Protein AF-A0A6D1Q3V6-F1 (afdb_monomer_lite)

Sequence (235 aa):
MTTYASYLPESQIITLRKDFPAFTDPEKLDGFINPEQFGVFFHEWIHFLHNISTINGFSIFCTQNILWSNFRWAMDNQDVCLGSNDMDPAHIESNKNFLSYIRSNRSLHECKLPYYAKVNDLYFEDAIIHDMEVADGSVICTSLIKCTISHSENKYDLDLGVLEILESAAFMLECRCINAMNGSPQEAPFYPYHTIKGLAAKIAPSLNDEDIICCMLASLQSNNPPQVLFNLIHK

Radius of gyration: 20.15 Å; chains: 1; bounding box: 56×31×57 Å

Structure (mmCIF, N/CA/C/O backbone):
data_AF-A0A6D1Q3V6-F1
#
_entry.id   AF-A0A6D1Q3V6-F1
#
loop_
_atom_site.group_PDB
_atom_site.id
_atom_site.type_symbol
_atom_site.label_atom_id
_atom_site.label_alt_id
_atom_site.label_comp_id
_atom_site.label_asym_id
_atom_site.label_entity_id
_atom_site.label_seq_id
_atom_site.pdbx_PDB_ins_code
_atom_site.Cartn_x
_atom_site.Cartn_y
_atom_site.Cartn_z
_atom_site.occupancy
_atom_site.B_iso_or_equiv
_atom_site.auth_seq_id
_atom_site.auth_comp_id
_atom_site.auth_asym_id
_atom_site.auth_atom_id
_atom_site.pdbx_PDB_model_num
ATOM 1 N N . MET A 1 1 ? 1.159 17.327 6.753 1.00 38.12 1 MET A N 1
ATOM 2 C CA . MET A 1 1 ? 2.227 16.632 7.499 1.00 38.12 1 MET A CA 1
ATOM 3 C C . MET A 1 1 ? 3.510 16.745 6.711 1.00 38.12 1 MET A C 1
ATOM 5 O O . MET A 1 1 ? 3.473 16.582 5.498 1.00 38.12 1 MET A O 1
ATOM 9 N N . THR A 1 2 ? 4.615 17.064 7.371 1.00 45.50 2 THR A N 1
ATOM 10 C CA . THR A 1 2 ? 5.940 16.984 6.754 1.00 45.50 2 THR A CA 1
ATOM 11 C C . THR A 1 2 ? 6.305 15.505 6.660 1.00 45.50 2 THR A C 1
ATOM 13 O O . THR A 1 2 ? 6.330 14.830 7.682 1.00 45.50 2 THR A O 1
ATOM 16 N N . THR A 1 3 ? 6.520 14.972 5.457 1.00 62.78 3 THR A N 1
ATOM 17 C CA . THR A 1 3 ? 6.908 13.565 5.277 1.00 62.78 3 THR A CA 1
ATOM 18 C C . THR A 1 3 ? 8.316 13.372 5.831 1.00 62.78 3 THR A C 1
ATOM 20 O O . THR A 1 3 ? 9.273 13.884 5.258 1.00 62.78 3 THR A O 1
ATOM 23 N N . TYR A 1 4 ? 8.445 12.705 6.974 1.00 74.62 4 TYR A N 1
ATOM 24 C CA . TYR A 1 4 ? 9.720 12.533 7.682 1.00 74.62 4 TYR A CA 1
ATOM 25 C C . TYR A 1 4 ? 10.572 11.383 7.133 1.00 74.62 4 TYR A C 1
ATOM 27 O O . TYR A 1 4 ? 11.797 11.382 7.286 1.00 74.62 4 TYR A O 1
ATOM 35 N N . ALA A 1 5 ? 9.926 10.437 6.459 1.00 75.50 5 ALA A N 1
ATOM 36 C CA . ALA A 1 5 ? 10.541 9.272 5.858 1.00 75.50 5 ALA A CA 1
ATOM 37 C C . ALA A 1 5 ? 9.898 8.967 4.498 1.00 75.50 5 ALA A C 1
ATOM 39 O O . ALA A 1 5 ? 8.837 9.501 4.174 1.00 75.50 5 ALA A O 1
ATOM 40 N N . SER A 1 6 ? 10.581 8.178 3.677 1.00 81.56 6 SER A N 1
ATOM 41 C CA . SER A 1 6 ? 10.030 7.655 2.429 1.00 81.56 6 SER A CA 1
ATOM 42 C C . SER A 1 6 ? 10.780 6.407 1.990 1.00 81.56 6 SER A C 1
ATOM 44 O O . SER A 1 6 ? 12.016 6.401 1.997 1.00 81.56 6 SER A O 1
ATOM 46 N N . TYR A 1 7 ? 10.059 5.407 1.509 1.00 77.19 7 TYR A N 1
ATOM 47 C CA . TYR A 1 7 ? 10.620 4.256 0.824 1.00 77.19 7 TYR A CA 1
ATOM 48 C C . TYR A 1 7 ? 10.645 4.462 -0.696 1.00 77.19 7 TYR A C 1
ATOM 50 O O . TYR A 1 7 ? 9.659 4.885 -1.297 1.00 77.19 7 TYR A O 1
ATOM 58 N N . LEU A 1 8 ? 11.782 4.143 -1.321 1.00 76.19 8 LEU A N 1
ATOM 59 C CA . LEU A 1 8 ? 11.942 4.064 -2.771 1.00 76.19 8 LEU A CA 1
ATOM 60 C C . LEU A 1 8 ? 12.068 2.585 -3.180 1.00 76.19 8 LEU A C 1
ATOM 62 O O . LEU A 1 8 ? 13.168 2.020 -3.091 1.00 76.19 8 LEU A O 1
ATOM 66 N N . PRO A 1 9 ? 10.972 1.945 -3.624 1.00 72.19 9 PRO A N 1
ATOM 67 C CA . PRO A 1 9 ? 10.949 0.525 -3.963 1.00 72.19 9 PRO A CA 1
ATOM 68 C C . PRO A 1 9 ? 11.962 0.099 -5.027 1.00 72.19 9 PRO A C 1
ATOM 70 O O . PRO A 1 9 ? 12.494 -1.008 -4.962 1.00 72.19 9 PRO A O 1
ATOM 73 N N . GLU A 1 10 ? 12.230 0.967 -6.003 1.00 71.69 10 GLU A N 1
ATOM 74 C CA . GLU A 1 10 ? 13.091 0.702 -7.157 1.00 71.69 10 GLU A CA 1
ATOM 75 C C . GLU A 1 10 ? 14.555 0.517 -6.770 1.00 71.69 10 GLU A C 1
ATOM 77 O O . GLU A 1 10 ? 15.284 -0.218 -7.437 1.00 71.69 10 GLU A O 1
ATOM 82 N N . SER A 1 11 ? 14.973 1.187 -5.701 1.00 72.00 11 SER A N 1
ATOM 83 C CA . SER A 1 11 ? 16.340 1.135 -5.183 1.00 72.00 11 SER A CA 1
ATOM 84 C C . SER A 1 11 ? 16.424 0.389 -3.854 1.00 72.00 11 SER A C 1
ATOM 86 O O . SER A 1 11 ? 17.517 0.215 -3.328 1.00 72.00 11 SER A O 1
ATOM 88 N N . GLN A 1 12 ? 15.280 -0.032 -3.301 1.00 79.94 12 GLN A N 1
ATOM 89 C CA . GLN A 1 12 ? 15.154 -0.605 -1.959 1.00 79.94 12 GLN A CA 1
ATOM 90 C C . GLN A 1 12 ? 15.743 0.302 -0.865 1.00 79.94 12 GLN A C 1
ATOM 92 O O . GLN A 1 12 ? 16.327 -0.172 0.107 1.00 79.94 12 GLN A O 1
ATOM 97 N N . ILE A 1 13 ? 15.583 1.620 -1.020 1.00 84.94 13 ILE A N 1
ATOM 98 C CA . ILE A 1 13 ? 16.147 2.617 -0.104 1.00 84.94 13 ILE A CA 1
ATOM 99 C C . ILE A 1 13 ? 15.043 3.162 0.792 1.00 84.94 13 ILE A C 1
ATOM 101 O O . ILE A 1 13 ? 14.071 3.733 0.304 1.00 84.94 13 ILE A O 1
ATOM 105 N N . ILE A 1 14 ? 15.235 3.054 2.104 1.00 87.62 14 ILE A N 1
ATOM 106 C CA . ILE A 1 14 ? 14.488 3.842 3.086 1.00 87.62 14 ILE A CA 1
ATOM 107 C C . ILE A 1 14 ? 15.267 5.135 3.315 1.00 87.62 14 ILE A C 1
ATOM 109 O O . ILE A 1 14 ? 16.428 5.109 3.724 1.00 87.62 14 ILE A O 1
ATOM 113 N N . THR A 1 15 ? 14.634 6.269 3.034 1.00 87.00 15 THR A N 1
ATOM 114 C CA . THR A 1 15 ? 15.200 7.593 3.290 1.00 87.00 15 THR A CA 1
ATOM 115 C C . THR A 1 15 ? 14.551 8.175 4.530 1.00 87.00 15 THR A C 1
ATOM 117 O O . THR A 1 15 ? 13.350 8.418 4.545 1.00 87.00 15 THR A O 1
ATOM 120 N N . LEU A 1 16 ? 15.357 8.443 5.551 1.00 85.88 16 LEU A N 1
ATOM 121 C CA . LEU A 1 16 ? 14.967 9.236 6.710 1.00 85.88 16 LEU A CA 1
ATOM 122 C C . LEU A 1 16 ? 15.527 10.651 6.513 1.00 85.88 16 LEU A C 1
ATOM 124 O O . LEU A 1 16 ? 16.710 10.809 6.193 1.00 85.88 16 LEU A O 1
ATOM 128 N N . ARG A 1 17 ? 14.689 11.688 6.622 1.00 83.38 17 ARG A N 1
ATOM 129 C CA . ARG A 1 17 ? 15.133 13.065 6.355 1.00 83.38 17 ARG A CA 1
ATOM 130 C C . ARG A 1 17 ? 16.110 13.568 7.419 1.00 83.38 17 ARG A C 1
ATOM 132 O O . ARG A 1 17 ? 16.142 13.077 8.537 1.00 83.38 17 ARG A O 1
ATOM 139 N N . LYS A 1 18 ? 16.905 14.588 7.079 1.00 78.00 18 LYS A N 1
ATOM 140 C CA . LYS A 1 18 ? 17.910 15.168 7.995 1.00 78.00 18 LYS A CA 1
ATOM 141 C C . LYS A 1 18 ? 17.305 15.791 9.255 1.00 78.00 18 LYS A C 1
ATOM 143 O O . LYS A 1 18 ? 17.987 15.877 10.263 1.00 78.00 18 LYS A O 1
ATOM 148 N N . ASP A 1 19 ? 16.058 16.241 9.179 1.00 80.06 19 ASP A N 1
ATOM 149 C CA . ASP A 1 19 ? 15.281 16.769 10.301 1.00 80.06 19 ASP A CA 1
ATOM 150 C C . ASP A 1 19 ? 14.573 15.669 11.108 1.00 80.06 19 ASP A C 1
ATOM 152 O O . ASP A 1 19 ? 13.813 15.973 12.027 1.00 80.06 19 ASP A O 1
ATOM 156 N N . PHE A 1 20 ? 14.810 14.391 10.786 1.00 82.38 20 PHE A N 1
ATOM 157 C CA . PHE A 1 20 ? 14.306 13.286 11.583 1.00 82.38 20 PHE A CA 1
ATOM 158 C C . PHE A 1 20 ? 14.944 13.326 12.981 1.00 82.38 20 PHE A C 1
ATOM 160 O O . PHE A 1 20 ? 16.172 13.407 13.076 1.00 82.38 20 PHE A O 1
ATOM 167 N N . PRO A 1 21 ? 14.158 13.226 14.070 1.00 80.69 21 PRO A N 1
ATOM 168 C CA . PRO A 1 21 ? 14.667 13.429 15.427 1.00 80.69 21 PRO A CA 1
ATOM 169 C C . PRO A 1 21 ? 15.885 12.573 15.805 1.00 80.69 21 PRO A C 1
ATOM 171 O O . PRO A 1 21 ? 16.753 13.048 16.536 1.00 80.69 21 PRO A O 1
ATOM 174 N N . ALA A 1 22 ? 15.997 11.357 15.258 1.00 79.69 22 ALA A N 1
ATOM 175 C CA . ALA A 1 22 ? 17.136 10.463 15.486 1.00 79.69 22 ALA A CA 1
ATOM 176 C C . ALA A 1 22 ? 18.491 11.016 14.989 1.00 79.69 22 ALA A C 1
ATOM 178 O O . ALA A 1 22 ? 19.535 10.480 15.358 1.00 79.69 22 ALA A O 1
ATOM 179 N N . PHE A 1 23 ? 18.486 12.066 14.157 1.00 81.00 23 PHE A N 1
ATOM 180 C CA . PHE A 1 23 ? 19.680 12.688 13.569 1.00 81.00 23 PHE A CA 1
ATOM 181 C C . PHE A 1 23 ? 19.905 14.137 14.016 1.00 81.00 23 PHE A C 1
ATOM 183 O O . PHE A 1 23 ? 20.698 14.849 13.401 1.00 81.00 23 PHE A O 1
ATOM 190 N N . THR A 1 24 ? 19.204 14.589 15.060 1.00 77.88 24 THR A N 1
ATOM 191 C CA . THR A 1 24 ? 19.260 15.989 15.519 1.00 77.88 24 THR A CA 1
ATOM 192 C C . THR A 1 24 ? 20.686 16.428 15.892 1.00 77.88 24 THR A C 1
ATOM 194 O O . THR A 1 24 ? 21.041 17.583 15.659 1.00 77.88 24 THR A O 1
ATOM 197 N N . ASP A 1 25 ? 21.515 15.512 16.408 1.00 78.19 25 ASP A N 1
ATOM 198 C CA . ASP A 1 25 ? 22.950 15.712 16.646 1.00 78.19 25 ASP A CA 1
ATOM 199 C C . ASP A 1 25 ? 23.789 14.745 15.772 1.00 78.19 25 ASP A C 1
ATOM 201 O O . ASP A 1 25 ? 23.867 13.550 16.066 1.00 78.19 25 ASP A O 1
ATOM 205 N N . PRO A 1 26 ? 24.425 15.229 14.686 1.00 75.38 26 PRO A N 1
ATOM 206 C CA . PRO A 1 26 ? 25.255 14.401 13.806 1.00 75.38 26 PRO A CA 1
ATOM 207 C C . PRO A 1 26 ? 26.510 13.820 14.471 1.00 75.38 26 PRO A C 1
ATOM 209 O O . PRO A 1 26 ? 27.010 12.792 14.017 1.00 75.38 26 PRO A O 1
ATOM 212 N N . GLU A 1 27 ? 27.026 14.462 15.522 1.00 81.38 27 GLU A N 1
ATOM 213 C CA . GLU A 1 27 ? 28.214 14.003 16.258 1.00 81.38 27 GLU A CA 1
ATOM 214 C C . GLU A 1 27 ? 27.840 12.984 17.344 1.00 81.38 27 GLU A C 1
ATOM 216 O O . GLU A 1 27 ? 28.689 12.233 17.835 1.00 81.38 27 GLU A O 1
ATOM 221 N N . LYS A 1 28 ? 26.554 12.925 17.707 1.00 79.38 28 LYS A N 1
ATOM 222 C CA . LYS A 1 28 ? 26.020 12.006 18.706 1.00 79.38 28 LYS A CA 1
ATOM 223 C C . LYS A 1 28 ? 24.611 11.545 18.331 1.00 79.38 28 LYS A C 1
ATOM 225 O O . LYS A 1 28 ? 23.609 12.064 18.809 1.00 79.38 28 LYS A O 1
ATOM 230 N N . LEU A 1 29 ? 24.553 10.509 17.501 1.00 77.12 29 LEU A N 1
ATOM 231 C CA . LEU A 1 29 ? 23.294 9.896 17.084 1.00 77.12 29 LEU A CA 1
ATOM 232 C C . LEU A 1 29 ? 22.570 9.276 18.292 1.00 77.12 29 LEU A C 1
ATOM 234 O O . LEU A 1 29 ? 23.031 8.278 18.847 1.00 77.12 29 LEU A O 1
ATOM 238 N N . ASP A 1 30 ? 21.424 9.845 18.671 1.00 73.75 30 ASP A N 1
ATOM 239 C CA . ASP A 1 30 ? 20.592 9.347 19.778 1.00 73.75 30 ASP A CA 1
ATOM 240 C C . ASP A 1 30 ? 19.729 8.131 19.378 1.00 73.75 30 ASP A C 1
ATOM 242 O O . ASP A 1 30 ? 19.186 7.433 20.236 1.00 73.75 30 ASP A O 1
ATOM 246 N N . GLY A 1 31 ? 19.624 7.841 18.076 1.00 82.38 31 GLY A N 1
ATOM 247 C CA . GLY A 1 31 ? 18.787 6.760 17.554 1.00 82.38 31 GLY A CA 1
ATOM 248 C C . GLY A 1 31 ? 17.288 7.037 17.726 1.00 82.38 31 GLY A C 1
ATOM 249 O O . GLY A 1 31 ? 16.864 8.181 17.879 1.00 82.38 31 GLY A O 1
ATOM 250 N N . PHE A 1 32 ? 16.462 5.990 17.660 1.00 87.31 32 PHE A N 1
ATOM 251 C CA . PHE A 1 32 ? 15.022 6.112 17.912 1.00 87.31 32 PHE A CA 1
ATOM 252 C C . PHE A 1 32 ? 14.774 6.210 19.419 1.00 87.31 32 PHE A C 1
ATOM 254 O O . PHE A 1 32 ? 14.915 5.221 20.139 1.00 87.31 32 PHE A O 1
ATOM 261 N N . ILE A 1 33 ? 14.415 7.401 19.899 1.00 86.25 33 ILE A N 1
ATOM 262 C CA . ILE A 1 33 ? 14.289 7.676 21.341 1.00 86.25 33 ILE A CA 1
ATOM 263 C C . ILE A 1 33 ? 12.887 7.404 21.897 1.00 86.25 33 ILE A C 1
ATOM 265 O O . ILE A 1 33 ? 12.714 7.350 23.114 1.00 86.25 33 ILE A O 1
ATOM 269 N N . ASN A 1 34 ? 11.881 7.246 21.034 1.00 90.00 34 ASN A N 1
ATOM 270 C CA . ASN A 1 34 ? 10.512 6.935 21.438 1.00 90.00 34 ASN A CA 1
ATOM 271 C C . ASN A 1 34 ? 9.815 5.982 20.445 1.00 90.00 34 ASN A C 1
ATOM 273 O O . ASN A 1 34 ? 10.286 5.814 19.312 1.00 90.00 34 ASN A O 1
ATOM 277 N N . PRO A 1 35 ? 8.711 5.336 20.867 1.00 93.69 35 PRO A N 1
ATOM 278 C CA . PRO A 1 35 ? 7.940 4.436 20.016 1.00 93.69 35 PRO A CA 1
ATOM 279 C C . PRO A 1 35 ? 7.462 5.069 18.712 1.00 93.69 35 PRO A C 1
ATOM 281 O O . PRO A 1 35 ? 7.491 4.407 17.684 1.00 93.69 35 PRO A O 1
ATOM 284 N N . GLU A 1 36 ? 7.058 6.339 18.724 1.00 92.38 36 GLU A N 1
ATOM 285 C CA . GLU A 1 36 ? 6.500 7.024 17.556 1.00 92.38 36 GLU A CA 1
ATOM 286 C C . GLU A 1 36 ? 7.549 7.197 16.449 1.00 92.38 36 GLU A C 1
ATOM 288 O O . GLU A 1 36 ? 7.275 6.949 15.278 1.00 92.38 36 GLU A O 1
ATOM 293 N N . GLN A 1 37 ? 8.784 7.554 16.808 1.00 90.12 37 GLN A N 1
ATOM 294 C CA . GLN A 1 37 ? 9.897 7.634 15.861 1.00 90.12 37 GLN A CA 1
ATOM 295 C C . GLN A 1 37 ? 10.248 6.264 15.285 1.00 90.12 37 GLN A C 1
ATOM 297 O O . GLN A 1 37 ? 10.503 6.148 14.086 1.00 90.12 37 GLN A O 1
ATOM 302 N N . PHE A 1 38 ? 10.265 5.227 16.128 1.00 92.31 38 PHE A N 1
ATOM 303 C CA . PHE A 1 38 ? 10.471 3.867 15.642 1.00 92.31 38 PHE A CA 1
ATOM 304 C C . PHE A 1 38 ? 9.330 3.435 14.715 1.00 92.31 38 PHE A C 1
ATOM 306 O O . PHE A 1 38 ? 9.596 2.828 13.684 1.00 92.31 38 PHE A O 1
ATOM 313 N N . GLY A 1 39 ? 8.089 3.808 15.036 1.00 93.81 39 GLY A N 1
ATOM 314 C CA . GLY A 1 39 ? 6.898 3.561 14.229 1.00 93.81 39 GLY A CA 1
ATOM 315 C C . GLY A 1 39 ? 7.015 4.110 12.811 1.00 93.81 39 GLY A C 1
ATOM 316 O O . GLY A 1 39 ? 6.820 3.357 11.862 1.00 93.81 39 GLY A O 1
ATOM 317 N N . VAL A 1 40 ? 7.458 5.361 12.650 1.00 91.50 40 VAL A N 1
ATOM 318 C CA . VAL A 1 40 ? 7.673 5.957 11.317 1.00 91.50 40 VAL A CA 1
ATOM 319 C C . VAL A 1 40 ? 8.707 5.172 10.504 1.00 91.50 40 VAL A C 1
ATOM 321 O O . VAL A 1 40 ? 8.508 4.915 9.319 1.00 91.50 40 VAL A O 1
ATOM 324 N N . PHE A 1 41 ? 9.816 4.751 11.120 1.00 92.62 41 PHE A N 1
ATOM 325 C CA . PHE A 1 41 ? 10.781 3.882 10.438 1.00 92.62 41 PHE A CA 1
ATOM 326 C C . PHE A 1 41 ? 10.181 2.507 10.116 1.00 92.62 41 PHE A C 1
ATOM 328 O O . PHE A 1 41 ? 10.403 1.968 9.032 1.00 92.62 41 PHE A O 1
ATOM 335 N N . PHE A 1 42 ? 9.422 1.942 11.053 1.00 95.25 42 PHE A N 1
ATOM 336 C CA . PHE A 1 42 ? 8.775 0.649 10.908 1.00 95.25 42 PHE A CA 1
ATOM 337 C C . PHE A 1 42 ? 7.759 0.649 9.760 1.00 95.25 42 PHE A C 1
ATOM 339 O O . PHE A 1 42 ? 7.736 -0.316 9.005 1.00 95.25 42 PHE A O 1
ATOM 346 N N . HIS A 1 43 ? 7.001 1.731 9.555 1.00 95.38 43 HIS A N 1
ATOM 347 C CA . HIS A 1 43 ? 6.106 1.914 8.402 1.00 95.38 43 HIS A CA 1
ATOM 348 C C . HIS A 1 43 ? 6.849 1.746 7.074 1.00 95.38 43 HIS A C 1
ATOM 350 O O . HIS A 1 43 ? 6.485 0.911 6.245 1.00 95.38 43 HIS A O 1
ATOM 356 N N . GLU A 1 44 ? 7.966 2.457 6.902 1.00 93.75 44 GLU A N 1
ATOM 357 C CA . GLU A 1 44 ? 8.788 2.332 5.692 1.00 93.75 44 GLU A CA 1
ATOM 358 C C . GLU A 1 44 ? 9.453 0.954 5.570 1.00 93.75 44 GLU A C 1
ATOM 360 O O . GLU A 1 44 ? 9.641 0.431 4.469 1.00 93.75 44 GLU A O 1
ATOM 365 N N . TRP A 1 45 ? 9.798 0.328 6.696 1.00 94.38 45 TRP A N 1
ATOM 366 C CA . TRP A 1 45 ? 10.309 -1.038 6.705 1.00 94.38 45 TRP A CA 1
ATOM 367 C C . TRP A 1 45 ? 9.244 -2.065 6.297 1.00 94.38 45 TRP A C 1
ATOM 369 O O . TRP A 1 45 ? 9.562 -3.025 5.593 1.00 94.38 45 TRP A O 1
ATOM 379 N N . ILE A 1 46 ? 7.976 -1.853 6.659 1.00 96.19 46 ILE A N 1
ATOM 380 C CA . ILE A 1 46 ? 6.860 -2.664 6.168 1.00 96.19 46 ILE A CA 1
ATOM 381 C C . ILE A 1 46 ? 6.706 -2.504 4.652 1.00 96.19 46 ILE A C 1
ATOM 383 O O . ILE A 1 46 ? 6.569 -3.510 3.957 1.00 96.19 46 ILE A O 1
ATOM 387 N N . HIS A 1 47 ? 6.824 -1.291 4.109 1.00 92.69 47 HIS A N 1
ATOM 388 C CA . HIS A 1 47 ? 6.849 -1.090 2.653 1.00 92.69 47 HIS A CA 1
ATOM 389 C C . HIS A 1 47 ? 7.998 -1.843 1.975 1.00 92.69 47 HIS A C 1
ATOM 391 O O . HIS A 1 47 ? 7.794 -2.496 0.946 1.00 92.69 47 HIS A O 1
ATOM 397 N N . PHE A 1 48 ? 9.188 -1.836 2.583 1.00 92.00 48 PHE A N 1
ATOM 398 C CA . PHE A 1 48 ? 10.302 -2.670 2.135 1.00 92.00 48 PHE A CA 1
ATOM 399 C C . PHE A 1 48 ? 9.948 -4.161 2.145 1.00 92.00 48 PHE A C 1
ATOM 401 O O . PHE A 1 48 ? 10.154 -4.841 1.136 1.00 92.00 48 PHE A O 1
ATOM 408 N N . LEU A 1 49 ? 9.375 -4.669 3.240 1.00 93.38 49 LEU A N 1
ATOM 409 C CA . LEU A 1 49 ? 8.944 -6.061 3.323 1.00 93.38 49 LEU A CA 1
ATOM 410 C C . LEU A 1 49 ? 7.912 -6.398 2.254 1.00 93.38 49 LEU A C 1
ATOM 412 O O . LEU A 1 49 ? 8.065 -7.416 1.578 1.00 93.38 49 LEU A O 1
ATOM 416 N N . HIS A 1 50 ? 6.895 -5.561 2.059 1.00 92.38 50 HIS A N 1
ATOM 417 C CA . HIS A 1 50 ? 5.896 -5.764 1.016 1.00 92.38 50 HIS A CA 1
ATOM 418 C C . HIS A 1 50 ? 6.557 -5.909 -0.358 1.00 92.38 50 HIS A C 1
ATOM 420 O O . HIS A 1 50 ? 6.185 -6.791 -1.131 1.00 92.38 50 HIS A O 1
ATOM 426 N N . ASN A 1 51 ? 7.585 -5.114 -0.647 1.00 88.12 51 ASN A N 1
ATOM 427 C CA . ASN A 1 51 ? 8.284 -5.160 -1.926 1.00 88.12 51 ASN A CA 1
ATOM 428 C C . ASN A 1 51 ? 9.072 -6.468 -2.154 1.00 88.12 51 ASN A C 1
ATOM 430 O O . ASN A 1 51 ? 9.164 -6.928 -3.289 1.00 88.12 51 ASN A O 1
ATOM 434 N N . ILE A 1 52 ? 9.615 -7.095 -1.104 1.00 88.69 52 ILE A N 1
ATOM 435 C CA . ILE A 1 52 ? 10.454 -8.305 -1.237 1.00 88.69 52 ILE A CA 1
ATOM 436 C C . ILE A 1 52 ? 9.749 -9.623 -0.884 1.00 88.69 52 ILE A C 1
ATOM 438 O O . ILE A 1 52 ? 10.270 -10.691 -1.197 1.00 88.69 52 ILE A O 1
ATOM 442 N N . SER A 1 53 ? 8.596 -9.572 -0.213 1.00 90.50 53 SER A N 1
ATOM 443 C CA . SER A 1 53 ? 7.926 -10.755 0.358 1.00 90.50 53 SER A CA 1
ATOM 444 C C . SER A 1 53 ? 6.514 -11.006 -0.175 1.00 90.50 53 SER A C 1
ATOM 446 O O . SER A 1 53 ? 5.826 -11.911 0.300 1.00 90.50 53 SER A O 1
ATOM 448 N N . THR A 1 54 ? 6.063 -10.228 -1.160 1.00 92.00 54 THR A N 1
ATOM 449 C CA . THR A 1 54 ? 4.729 -10.375 -1.757 1.00 92.00 54 THR A CA 1
ATOM 450 C C . THR A 1 54 ? 4.824 -10.680 -3.247 1.00 92.00 54 THR A C 1
ATOM 452 O O . THR A 1 54 ? 5.783 -10.277 -3.910 1.00 92.00 54 THR A O 1
ATOM 455 N N . ILE A 1 55 ? 3.818 -11.371 -3.798 1.00 88.88 55 ILE A N 1
ATOM 456 C CA . ILE A 1 55 ? 3.718 -11.594 -5.252 1.00 88.88 55 ILE A CA 1
ATOM 457 C C . ILE A 1 55 ? 3.640 -10.259 -5.996 1.00 88.88 55 ILE A C 1
ATOM 459 O O . ILE A 1 55 ? 4.276 -10.105 -7.042 1.00 88.88 55 ILE A O 1
ATOM 463 N N . ASN A 1 56 ? 2.920 -9.279 -5.445 1.00 85.69 56 ASN A N 1
ATOM 464 C CA . ASN A 1 56 ? 2.872 -7.930 -5.999 1.00 85.69 56 ASN A CA 1
ATOM 465 C C . ASN A 1 56 ? 4.274 -7.288 -6.070 1.00 85.69 56 ASN A C 1
ATOM 467 O O . ASN A 1 56 ? 4.700 -6.837 -7.132 1.00 85.69 56 ASN A O 1
ATOM 471 N N . GLY A 1 57 ? 5.031 -7.322 -4.971 1.00 86.00 57 GLY A N 1
ATOM 472 C CA . GLY A 1 57 ? 6.404 -6.812 -4.915 1.00 86.00 57 GLY A CA 1
ATOM 473 C C . GLY A 1 57 ? 7.351 -7.526 -5.886 1.00 86.00 57 GLY A C 1
ATOM 474 O O . GLY A 1 57 ? 8.056 -6.880 -6.664 1.00 86.00 57 GLY A O 1
ATOM 475 N N . PHE A 1 58 ? 7.289 -8.861 -5.936 1.00 87.00 58 PHE A N 1
ATOM 476 C CA . PHE A 1 58 ? 8.065 -9.667 -6.881 1.00 87.00 58 PHE A CA 1
ATOM 477 C C . PHE A 1 58 ? 7.737 -9.331 -8.343 1.00 87.00 58 PHE A C 1
ATOM 479 O O . PHE A 1 58 ? 8.644 -9.196 -9.164 1.00 87.00 58 PHE A O 1
ATOM 486 N N . SER A 1 59 ? 6.459 -9.121 -8.668 1.00 84.31 59 SER A N 1
ATOM 487 C CA . SER A 1 59 ? 6.018 -8.740 -10.018 1.00 84.31 59 SER A CA 1
ATOM 488 C C . SER A 1 59 ? 6.603 -7.392 -10.440 1.00 84.31 59 SER A C 1
ATOM 490 O O . SER A 1 59 ? 7.071 -7.238 -11.575 1.00 84.31 59 SER A O 1
ATOM 492 N N . ILE A 1 60 ? 6.661 -6.426 -9.518 1.00 81.38 60 ILE A N 1
ATOM 493 C CA . ILE A 1 60 ? 7.290 -5.136 -9.797 1.00 81.38 60 ILE A CA 1
ATOM 494 C C . ILE A 1 60 ? 8.811 -5.283 -9.957 1.00 81.38 60 ILE A C 1
ATOM 496 O O . ILE A 1 60 ? 9.384 -4.723 -10.893 1.00 81.38 60 ILE A O 1
ATOM 500 N N . PHE A 1 61 ? 9.469 -6.081 -9.112 1.00 84.94 61 PHE A N 1
ATOM 501 C CA . PHE A 1 61 ? 10.899 -6.364 -9.252 1.00 84.94 61 PHE A CA 1
ATOM 502 C C . PHE A 1 61 ? 11.230 -7.010 -10.608 1.00 84.94 61 PHE A C 1
ATOM 504 O O . PHE A 1 61 ? 12.155 -6.570 -11.295 1.00 84.94 61 PHE A O 1
ATOM 511 N N . CYS A 1 62 ? 10.461 -8.013 -11.039 1.00 85.94 62 CYS A N 1
ATOM 512 C CA . CYS A 1 62 ? 10.610 -8.624 -12.361 1.00 85.94 62 CYS A CA 1
ATOM 513 C C . CYS A 1 62 ? 10.436 -7.594 -13.480 1.00 85.94 62 CYS A C 1
ATOM 515 O O . CYS A 1 62 ? 11.258 -7.536 -14.394 1.00 85.94 62 CYS A O 1
ATOM 517 N N . THR A 1 63 ? 9.417 -6.741 -13.372 1.00 85.12 63 THR A N 1
ATOM 518 C CA . THR A 1 63 ? 9.164 -5.664 -14.335 1.00 85.12 63 THR A CA 1
ATOM 519 C C . THR A 1 63 ? 10.363 -4.723 -14.448 1.00 85.12 63 THR A C 1
ATOM 521 O O . THR A 1 63 ? 10.808 -4.394 -15.547 1.00 85.12 63 THR A O 1
ATOM 524 N N . GLN A 1 64 ? 10.954 -4.340 -13.319 1.00 84.88 64 GLN A N 1
ATOM 525 C CA . GLN A 1 64 ? 12.113 -3.459 -13.304 1.00 84.88 64 GLN A CA 1
ATOM 526 C C . GLN A 1 64 ? 13.369 -4.110 -13.899 1.00 84.88 64 GLN A C 1
ATOM 528 O O . GLN A 1 64 ? 14.106 -3.458 -14.638 1.00 84.88 64 GLN A O 1
ATOM 533 N N . ASN A 1 65 ? 13.582 -5.406 -13.656 1.00 86.31 65 ASN A N 1
ATOM 534 C CA . ASN A 1 65 ? 14.665 -6.152 -14.302 1.00 86.31 65 ASN A CA 1
ATOM 535 C C . ASN A 1 65 ? 14.500 -6.200 -15.823 1.00 86.31 65 ASN A C 1
ATOM 537 O O . ASN A 1 65 ? 15.490 -6.091 -16.546 1.00 86.31 65 ASN A O 1
ATOM 541 N N . ILE A 1 66 ? 13.266 -6.325 -16.321 1.00 86.94 66 ILE A N 1
ATOM 542 C CA . ILE A 1 66 ? 12.995 -6.283 -17.762 1.00 86.94 66 ILE A CA 1
ATOM 543 C C . ILE A 1 66 ? 13.325 -4.897 -18.325 1.00 86.94 66 ILE A C 1
ATOM 545 O O . ILE A 1 66 ? 14.022 -4.809 -19.333 1.00 86.94 66 ILE A O 1
ATOM 549 N N . LEU A 1 67 ? 12.922 -3.819 -17.646 1.00 86.88 67 LEU A N 1
ATOM 550 C CA . LEU A 1 67 ? 13.253 -2.452 -18.063 1.00 86.88 67 LEU A CA 1
ATOM 551 C C . LEU A 1 67 ? 14.773 -2.218 -18.131 1.00 86.88 67 LEU A C 1
ATOM 553 O O . LEU A 1 67 ? 15.273 -1.702 -19.130 1.00 86.88 67 LEU A O 1
ATOM 557 N N . TRP A 1 68 ? 15.530 -2.652 -17.117 1.00 85.50 68 TRP A N 1
ATOM 558 C CA . TRP A 1 68 ? 16.998 -2.578 -17.132 1.00 85.50 68 TRP A CA 1
ATOM 559 C C . TRP A 1 68 ? 17.630 -3.468 -18.201 1.00 85.50 68 TRP A C 1
ATOM 561 O O . TRP A 1 68 ? 18.613 -3.086 -18.834 1.00 85.50 68 TRP A O 1
ATOM 571 N N . SER A 1 69 ? 17.061 -4.651 -18.432 1.00 87.31 69 SER A N 1
ATOM 572 C CA . SER A 1 69 ? 17.501 -5.546 -19.498 1.00 87.31 69 SER A CA 1
ATOM 573 C C . SER A 1 69 ? 17.322 -4.900 -20.870 1.00 87.31 69 SER A C 1
ATOM 575 O O . SER A 1 69 ? 18.235 -4.958 -21.694 1.00 87.31 69 SER A O 1
ATOM 577 N N . ASN A 1 70 ? 16.186 -4.238 -21.089 1.00 86.69 70 ASN A N 1
ATOM 578 C CA . ASN A 1 70 ? 15.880 -3.553 -22.337 1.00 86.69 70 ASN A CA 1
ATOM 579 C C . ASN A 1 70 ? 16.765 -2.320 -22.546 1.00 86.69 70 ASN A C 1
ATOM 581 O O . ASN A 1 70 ? 17.126 -2.027 -23.682 1.00 86.69 70 ASN A O 1
ATOM 585 N N . PHE A 1 71 ? 17.174 -1.636 -21.471 1.00 84.12 71 PHE A N 1
ATOM 586 C CA . PHE A 1 71 ? 18.076 -0.484 -21.552 1.00 84.12 71 PHE A CA 1
ATOM 587 C C . PHE A 1 71 ? 19.433 -0.815 -22.191 1.00 84.12 71 PHE A C 1
ATOM 589 O O . PHE A 1 71 ? 20.018 0.045 -22.840 1.00 84.12 71 PHE A O 1
ATOM 596 N N . ARG A 1 72 ? 19.921 -2.061 -22.101 1.00 85.94 72 ARG A N 1
ATOM 597 C CA . ARG A 1 72 ? 21.172 -2.462 -22.777 1.00 85.94 72 ARG A CA 1
ATOM 598 C C . ARG A 1 72 ? 21.120 -2.274 -24.294 1.00 85.94 72 ARG A C 1
ATOM 600 O O . ARG A 1 72 ? 22.158 -2.069 -24.906 1.00 85.94 72 ARG A O 1
ATOM 607 N N . TRP A 1 73 ? 19.928 -2.313 -24.888 1.00 85.88 73 TRP A N 1
ATOM 608 C CA . TRP A 1 73 ? 19.732 -2.077 -26.320 1.00 85.88 73 TRP A CA 1
ATOM 609 C C . TRP A 1 73 ? 19.715 -0.593 -26.700 1.00 85.88 73 TRP A C 1
ATOM 611 O O . TRP A 1 73 ? 19.633 -0.280 -27.880 1.00 85.88 73 TRP A O 1
ATOM 621 N N . ALA A 1 74 ? 19.783 0.315 -25.723 1.00 87.44 74 ALA A N 1
ATOM 622 C CA . ALA A 1 74 ? 19.939 1.749 -25.952 1.00 87.44 74 ALA A CA 1
ATOM 623 C C . ALA A 1 74 ? 21.415 2.187 -25.982 1.00 87.44 74 ALA A C 1
ATOM 625 O O . ALA A 1 74 ? 21.683 3.384 -26.051 1.00 87.44 74 ALA A O 1
ATOM 626 N N . MET A 1 75 ? 22.363 1.249 -25.883 1.00 87.94 75 MET A N 1
ATOM 627 C CA . MET A 1 75 ? 23.802 1.512 -25.830 1.00 87.94 75 MET A CA 1
ATOM 628 C C . MET A 1 75 ? 24.478 1.052 -27.125 1.00 87.94 75 MET A C 1
ATOM 630 O O . MET A 1 75 ? 24.109 0.015 -27.680 1.00 87.94 75 MET A O 1
ATOM 634 N N . ASP A 1 76 ? 25.477 1.795 -27.596 1.00 85.62 76 ASP A N 1
ATOM 635 C CA . ASP A 1 76 ? 26.342 1.361 -28.694 1.00 85.62 76 ASP A CA 1
ATOM 636 C C . ASP A 1 76 ? 27.511 0.473 -28.219 1.00 85.62 76 ASP A C 1
ATOM 638 O O . ASP A 1 76 ? 27.669 0.165 -27.037 1.00 85.62 76 ASP A O 1
ATOM 642 N N . ASN A 1 77 ? 28.371 0.062 -29.157 1.00 85.06 77 ASN A N 1
ATOM 643 C CA . ASN A 1 77 ? 29.551 -0.767 -28.877 1.00 85.06 77 ASN A CA 1
ATOM 644 C C . ASN A 1 77 ? 30.682 -0.013 -28.142 1.00 85.06 77 ASN A C 1
ATOM 646 O O . ASN A 1 77 ? 31.757 -0.579 -27.931 1.00 85.06 77 ASN A O 1
ATOM 650 N N . GLN A 1 78 ? 30.488 1.269 -27.831 1.00 90.00 78 GLN A N 1
ATOM 651 C CA . GLN A 1 78 ? 31.395 2.131 -27.075 1.00 90.00 78 GLN A CA 1
ATOM 652 C C . GLN A 1 78 ? 30.790 2.538 -25.720 1.00 90.00 78 GLN A C 1
ATOM 654 O O . GLN A 1 78 ? 31.319 3.438 -25.067 1.00 90.00 78 GLN A O 1
ATOM 659 N N . ASP A 1 79 ? 29.705 1.880 -25.297 1.00 84.62 79 ASP A N 1
ATOM 660 C CA . ASP A 1 79 ? 28.961 2.183 -24.074 1.00 84.62 79 ASP A CA 1
ATOM 661 C C . ASP A 1 79 ? 28.392 3.618 -24.043 1.00 84.62 79 ASP A C 1
ATOM 663 O O . ASP A 1 79 ? 28.236 4.223 -22.977 1.00 84.62 79 ASP A O 1
ATOM 667 N N . VAL A 1 80 ? 28.038 4.176 -25.205 1.00 86.94 80 VAL A N 1
ATOM 668 C CA . VAL A 1 80 ? 27.335 5.460 -25.315 1.00 86.94 80 VAL A CA 1
ATOM 669 C C . VAL A 1 80 ? 25.838 5.215 -25.470 1.00 86.94 80 VAL A C 1
ATOM 671 O O . VAL A 1 80 ? 25.398 4.443 -26.318 1.00 86.94 80 VAL A O 1
ATOM 674 N N . CYS A 1 81 ? 25.036 5.904 -24.655 1.00 87.69 81 CYS A N 1
ATOM 675 C CA . CYS A 1 81 ? 23.580 5.864 -24.765 1.00 87.69 81 CYS A CA 1
ATOM 676 C C . CYS A 1 81 ? 23.123 6.603 -26.031 1.00 87.69 81 CYS A C 1
ATOM 678 O O . CYS A 1 81 ? 23.256 7.824 -26.126 1.00 87.69 81 CYS A O 1
ATOM 680 N N . LEU A 1 82 ? 22.553 5.860 -26.976 1.00 85.00 82 LEU A N 1
ATOM 681 C CA . LEU A 1 82 ? 21.949 6.365 -28.211 1.00 85.00 82 LEU A CA 1
ATOM 682 C C . LEU A 1 82 ? 20.494 6.832 -28.008 1.00 85.00 82 LEU A C 1
ATOM 684 O O . LEU A 1 82 ? 19.905 7.509 -28.852 1.00 85.00 82 LEU A O 1
ATOM 688 N N . GLY A 1 83 ? 19.909 6.507 -26.853 1.00 82.44 83 GLY A N 1
ATOM 689 C CA . GLY A 1 83 ? 18.510 6.783 -26.543 1.00 82.44 83 GLY A CA 1
ATOM 690 C C . GLY A 1 83 ? 17.551 5.799 -27.219 1.00 82.44 83 GLY A C 1
ATOM 691 O O . GLY A 1 83 ? 17.942 4.751 -27.723 1.00 82.44 83 GLY A O 1
ATOM 692 N N . SER A 1 84 ? 16.255 6.115 -27.204 1.00 79.69 84 SER A N 1
ATOM 693 C CA . SER A 1 84 ? 15.206 5.192 -27.665 1.00 79.69 84 SER A CA 1
ATOM 694 C C . SER A 1 84 ? 15.071 5.085 -29.184 1.00 79.69 84 SER A C 1
ATOM 696 O O . SER A 1 84 ? 14.334 4.226 -29.650 1.00 79.69 84 SER A O 1
ATOM 698 N N . ASN A 1 85 ? 15.721 5.956 -29.959 1.00 79.31 85 ASN A N 1
ATOM 699 C CA . ASN A 1 85 ? 15.543 6.006 -31.416 1.00 79.31 85 ASN A CA 1
ATOM 700 C C . ASN A 1 85 ? 16.170 4.808 -32.137 1.00 79.31 85 ASN A C 1
ATOM 702 O O . ASN A 1 85 ? 15.689 4.427 -33.199 1.00 79.31 85 ASN A O 1
ATOM 706 N N . ASP A 1 86 ? 17.200 4.211 -31.538 1.00 80.12 86 ASP A N 1
ATOM 707 C CA . ASP A 1 86 ? 17.939 3.080 -32.104 1.00 80.12 86 ASP A CA 1
ATOM 708 C C . ASP A 1 86 ? 17.528 1.731 -31.480 1.00 80.12 86 ASP A C 1
ATOM 710 O O . ASP A 1 86 ? 18.092 0.685 -31.802 1.00 80.12 86 ASP A O 1
ATOM 714 N N . MET A 1 87 ? 16.516 1.733 -30.602 1.00 84.38 87 MET A N 1
ATOM 715 C CA . MET A 1 87 ? 15.946 0.517 -30.018 1.00 84.38 87 MET A CA 1
ATOM 716 C C . MET A 1 87 ? 14.900 -0.119 -30.942 1.00 84.38 87 MET A C 1
ATOM 718 O O . MET A 1 87 ? 14.142 0.576 -31.618 1.00 84.38 87 MET A O 1
ATOM 722 N N . ASP A 1 88 ? 14.784 -1.451 -30.895 1.00 86.56 88 ASP A N 1
ATOM 723 C CA . ASP A 1 88 ? 13.676 -2.173 -31.536 1.00 86.56 88 ASP A CA 1
ATOM 724 C C . ASP A 1 88 ? 12.318 -1.606 -31.055 1.00 86.56 88 ASP A C 1
ATOM 726 O O . ASP A 1 88 ? 12.081 -1.558 -29.837 1.00 86.56 88 ASP A O 1
ATOM 730 N N . PRO A 1 89 ? 11.408 -1.206 -31.967 1.00 87.62 89 PRO A N 1
ATOM 731 C CA . PRO A 1 89 ? 10.073 -0.726 -31.616 1.00 87.62 89 PRO A CA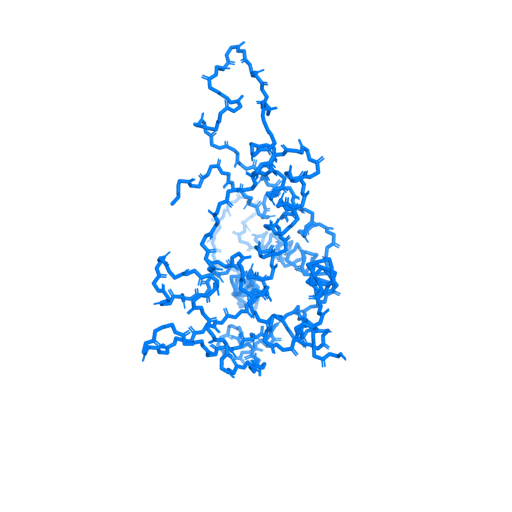 1
ATOM 732 C C . PRO A 1 89 ? 9.300 -1.642 -30.657 1.00 87.62 89 PRO A C 1
ATOM 734 O O . PRO A 1 89 ? 8.563 -1.146 -29.804 1.00 87.62 89 PRO A O 1
ATOM 737 N N . ALA A 1 90 ? 9.493 -2.962 -30.734 1.00 85.12 90 ALA A N 1
ATOM 738 C CA . ALA A 1 90 ? 8.871 -3.916 -29.821 1.00 85.12 90 ALA A CA 1
ATOM 739 C C . ALA A 1 90 ? 9.359 -3.741 -28.371 1.00 85.12 90 ALA A C 1
ATOM 741 O O . ALA A 1 90 ? 8.560 -3.830 -27.436 1.00 85.12 90 ALA A O 1
ATOM 742 N N . HIS A 1 91 ? 10.646 -3.439 -28.160 1.00 85.50 91 HIS A N 1
ATOM 743 C CA . HIS A 1 91 ? 11.178 -3.133 -26.828 1.00 85.50 91 HIS A CA 1
ATOM 744 C C . HIS A 1 91 ? 10.675 -1.784 -26.310 1.00 85.50 91 HIS A C 1
ATOM 746 O O . HIS A 1 91 ? 10.398 -1.658 -25.118 1.00 85.50 91 HIS A O 1
ATOM 752 N N . ILE A 1 92 ? 10.525 -0.787 -27.188 1.00 85.81 92 ILE A N 1
ATOM 753 C CA . ILE A 1 92 ? 9.967 0.522 -26.818 1.00 85.81 92 ILE A CA 1
ATOM 754 C C . ILE A 1 92 ? 8.530 0.354 -26.317 1.00 85.81 92 ILE A C 1
ATOM 756 O O . ILE A 1 92 ? 8.185 0.873 -25.257 1.00 85.81 92 ILE A O 1
ATOM 760 N N . GLU A 1 93 ? 7.707 -0.397 -27.046 1.00 84.31 93 GLU A N 1
ATOM 761 C CA . GLU A 1 93 ? 6.314 -0.632 -26.670 1.00 84.31 93 GLU A CA 1
ATOM 762 C C . GLU A 1 93 ? 6.196 -1.461 -25.386 1.00 84.31 93 GLU A C 1
ATOM 764 O O . GLU A 1 93 ? 5.479 -1.092 -24.457 1.00 84.31 93 GLU A O 1
ATOM 769 N N . SER A 1 94 ? 6.998 -2.520 -25.276 1.00 83.38 94 SER A N 1
ATOM 770 C CA . SER A 1 94 ? 7.117 -3.318 -24.054 1.00 83.38 94 SER A CA 1
ATOM 771 C C . SER A 1 94 ? 7.492 -2.455 -22.838 1.00 83.38 94 SER A C 1
ATOM 773 O O . SER A 1 94 ? 6.851 -2.537 -21.789 1.00 83.38 94 SER A O 1
ATOM 775 N N . ASN A 1 95 ? 8.459 -1.540 -22.990 1.00 86.19 95 ASN A N 1
ATOM 776 C CA . ASN A 1 95 ? 8.852 -0.605 -21.934 1.00 86.19 95 ASN A CA 1
ATOM 777 C C . ASN A 1 95 ? 7.707 0.324 -21.514 1.00 86.19 95 ASN A C 1
ATOM 779 O O . ASN A 1 95 ? 7.540 0.561 -20.318 1.00 86.19 95 ASN A O 1
ATOM 783 N N . LYS A 1 96 ? 6.906 0.844 -22.456 1.00 84.62 96 LYS A N 1
ATOM 784 C CA . LYS A 1 96 ? 5.736 1.676 -22.120 1.00 84.62 96 LYS A CA 1
ATOM 785 C C . LYS A 1 96 ? 4.722 0.902 -21.285 1.00 84.62 96 LYS A C 1
ATOM 787 O O . LYS A 1 96 ? 4.235 1.441 -20.291 1.00 84.62 96 LYS A O 1
ATOM 792 N N . ASN A 1 97 ? 4.450 -0.350 -21.647 1.00 82.62 97 ASN A N 1
ATOM 793 C CA . ASN A 1 97 ? 3.504 -1.199 -20.925 1.00 82.62 97 ASN A CA 1
ATOM 794 C C . ASN A 1 97 ? 3.989 -1.471 -19.499 1.00 82.62 97 ASN A C 1
ATOM 796 O O . ASN A 1 97 ? 3.259 -1.241 -18.536 1.00 82.62 97 ASN A O 1
ATOM 800 N N . PHE A 1 98 ? 5.257 -1.855 -19.344 1.00 84.62 98 PHE A N 1
ATOM 801 C CA . PHE A 1 98 ? 5.864 -2.108 -18.037 1.00 84.62 98 PHE A CA 1
ATOM 802 C C . PHE A 1 98 ? 5.964 -0.858 -17.154 1.00 84.62 98 PHE A C 1
ATOM 804 O O . PHE A 1 98 ? 5.670 -0.920 -15.961 1.00 84.62 98 PHE A O 1
ATOM 811 N N . LEU A 1 99 ? 6.321 0.298 -17.721 1.00 83.06 99 LEU A N 1
ATOM 812 C CA . LEU A 1 99 ? 6.321 1.566 -16.986 1.00 83.06 99 LEU A CA 1
ATOM 813 C C . LEU A 1 99 ? 4.911 1.977 -16.561 1.00 83.06 99 LEU A C 1
ATOM 815 O O . LEU A 1 99 ? 4.728 2.463 -15.445 1.00 83.06 99 LEU A O 1
ATOM 819 N N . SER A 1 100 ? 3.919 1.777 -17.429 1.00 80.81 100 SER A N 1
ATOM 820 C CA . SER A 1 100 ? 2.522 2.069 -17.108 1.00 80.81 100 SER A CA 1
ATOM 821 C C . SER A 1 100 ? 2.022 1.164 -15.984 1.00 80.81 100 SER A C 1
ATOM 823 O O . SER A 1 100 ? 1.404 1.666 -15.051 1.00 80.81 100 SER A O 1
ATOM 825 N N . TYR A 1 101 ? 2.375 -0.126 -16.009 1.00 79.75 101 TYR A N 1
ATOM 826 C CA . TYR A 1 101 ? 2.072 -1.076 -14.936 1.00 79.75 101 TYR A CA 1
ATOM 827 C C . TYR A 1 101 ? 2.679 -0.666 -13.590 1.00 79.75 101 TYR A C 1
ATOM 829 O O . TYR A 1 101 ? 1.992 -0.663 -12.569 1.00 79.75 101 TYR A O 1
ATOM 837 N N . ILE A 1 102 ? 3.958 -0.278 -13.567 1.00 80.69 102 ILE A N 1
ATOM 838 C CA . ILE A 1 102 ? 4.598 0.195 -12.331 1.00 80.69 102 ILE A CA 1
ATOM 839 C C . ILE A 1 102 ? 3.882 1.441 -11.801 1.00 80.69 102 ILE A C 1
ATOM 841 O O . ILE A 1 102 ? 3.610 1.529 -10.605 1.00 80.69 102 ILE A O 1
ATOM 845 N N . ARG A 1 103 ? 3.558 2.397 -12.682 1.00 79.81 103 ARG A N 1
ATOM 846 C CA . ARG A 1 103 ? 2.876 3.640 -12.299 1.00 79.81 103 ARG A CA 1
ATOM 847 C C . ARG A 1 103 ? 1.478 3.376 -11.752 1.00 79.81 103 ARG A C 1
ATOM 849 O O . ARG A 1 103 ? 1.171 3.870 -10.677 1.00 79.81 103 ARG A O 1
ATOM 856 N N . SER A 1 104 ? 0.665 2.559 -12.420 1.00 76.56 104 SER A N 1
ATOM 857 C CA . SER A 1 104 ? -0.711 2.279 -11.987 1.00 76.56 104 SER A CA 1
ATOM 858 C C . SER A 1 104 ? -0.787 1.651 -10.593 1.00 76.56 104 SER A C 1
ATOM 860 O O . SER A 1 104 ? -1.723 1.914 -9.852 1.00 76.56 104 SER A O 1
ATOM 862 N N . ASN A 1 105 ? 0.211 0.851 -10.205 1.00 76.81 105 ASN A N 1
ATOM 863 C CA . ASN A 1 105 ? 0.266 0.225 -8.879 1.00 76.81 105 ASN A CA 1
ATOM 864 C C . ASN A 1 105 ? 0.812 1.149 -7.777 1.00 76.81 105 ASN A C 1
ATOM 866 O O . ASN A 1 105 ? 0.720 0.808 -6.599 1.00 76.81 105 ASN A O 1
ATOM 870 N N . ARG A 1 106 ? 1.415 2.287 -8.146 1.00 76.94 106 ARG A N 1
ATOM 871 C CA . ARG A 1 106 ? 2.138 3.196 -7.237 1.00 76.94 106 ARG A CA 1
ATOM 872 C C . ARG A 1 106 ? 1.608 4.627 -7.233 1.00 76.94 106 ARG A C 1
ATOM 874 O O . ARG A 1 106 ? 2.112 5.456 -6.482 1.00 76.94 106 ARG A O 1
ATOM 881 N N . SER A 1 107 ? 0.646 4.954 -8.084 1.00 74.94 107 SER A N 1
ATOM 882 C CA . SER A 1 107 ? 0.004 6.262 -8.081 1.00 74.94 107 SER A CA 1
ATOM 883 C C . SER A 1 107 ? -1.113 6.285 -7.047 1.00 74.94 107 SER A C 1
ATOM 885 O O . SER A 1 107 ? -2.000 5.437 -7.079 1.00 74.94 107 SER A O 1
ATOM 887 N N . LEU A 1 108 ? -1.074 7.279 -6.155 1.00 70.31 108 LEU A N 1
ATOM 888 C CA . LEU A 1 108 ? -2.249 7.646 -5.368 1.00 70.31 108 LEU A CA 1
ATOM 889 C C . LEU A 1 108 ? -3.341 8.083 -6.338 1.00 70.31 108 LEU A C 1
ATOM 891 O O . LEU A 1 108 ? -3.100 8.937 -7.200 1.00 70.31 108 LEU A O 1
ATOM 895 N N . HIS A 1 109 ? -4.529 7.514 -6.178 1.00 78.62 109 HIS A N 1
ATOM 896 C CA . HIS A 1 109 ? -5.699 7.985 -6.898 1.00 78.62 109 HIS A CA 1
ATOM 897 C C . HIS A 1 109 ? -6.129 9.352 -6.346 1.00 78.62 109 HIS A C 1
ATOM 899 O O . HIS A 1 109 ? -5.853 9.712 -5.196 1.00 78.62 109 HIS A O 1
ATOM 905 N N . GLU A 1 110 ? -6.754 10.168 -7.195 1.00 76.12 110 GLU A N 1
ATOM 906 C CA . GLU A 1 110 ? -7.199 11.499 -6.790 1.00 76.12 110 GLU A CA 1
ATOM 907 C C . GLU A 1 110 ? -8.325 11.368 -5.756 1.00 76.12 110 GLU A C 1
ATOM 909 O O . GLU A 1 110 ? -9.411 10.883 -6.060 1.00 76.12 110 GLU A O 1
ATOM 914 N N . CYS A 1 111 ? -8.079 11.837 -4.533 1.00 78.62 111 CYS A N 1
ATOM 915 C CA . CYS A 1 111 ? -9.084 11.878 -3.480 1.00 78.62 111 CYS A CA 1
ATOM 916 C C . CYS A 1 111 ? -9.550 13.321 -3.266 1.00 78.62 111 CYS A C 1
ATOM 918 O O . CYS A 1 111 ? -8.783 14.184 -2.840 1.00 78.62 111 CYS A O 1
ATOM 920 N N . LYS A 1 112 ? -10.830 13.583 -3.553 1.00 85.00 112 LYS A N 1
ATOM 921 C CA . LYS A 1 112 ? -11.463 14.907 -3.373 1.00 85.00 112 LYS A CA 1
ATOM 922 C C . LYS A 1 112 ? -12.060 15.105 -1.981 1.00 85.00 112 LYS A C 1
ATOM 924 O O . LYS A 1 112 ? -12.719 16.116 -1.727 1.00 85.00 112 LYS A O 1
ATOM 929 N N . LEU A 1 113 ? -11.862 14.136 -1.092 1.00 84.75 113 LEU A N 1
ATOM 930 C CA . LEU A 1 113 ? -12.351 14.211 0.272 1.00 84.75 113 LEU A CA 1
ATOM 931 C C . LEU A 1 113 ? -11.655 15.366 1.015 1.00 84.75 113 LEU A C 1
ATOM 933 O O . LEU A 1 113 ? -10.443 15.549 0.866 1.00 84.75 113 LEU A O 1
ATOM 937 N N . PRO A 1 114 ? -12.376 16.153 1.832 1.00 83.56 114 PRO A N 1
ATOM 938 C CA . PRO A 1 114 ? -11.749 17.206 2.617 1.00 83.56 114 PRO A CA 1
ATOM 939 C C . PRO A 1 114 ? -10.675 16.645 3.556 1.00 83.56 114 PRO A C 1
ATOM 941 O O . PRO A 1 114 ? -10.898 15.647 4.234 1.00 83.56 114 PRO A O 1
ATOM 944 N N . TYR A 1 115 ? -9.532 17.329 3.662 1.00 78.56 115 TYR A N 1
ATOM 945 C CA . TYR A 1 115 ? -8.391 16.876 4.476 1.00 78.56 115 TYR A CA 1
ATOM 946 C C . TYR A 1 115 ? -8.707 16.707 5.973 1.00 78.56 115 TYR A C 1
ATOM 948 O O . TYR A 1 115 ? -7.964 16.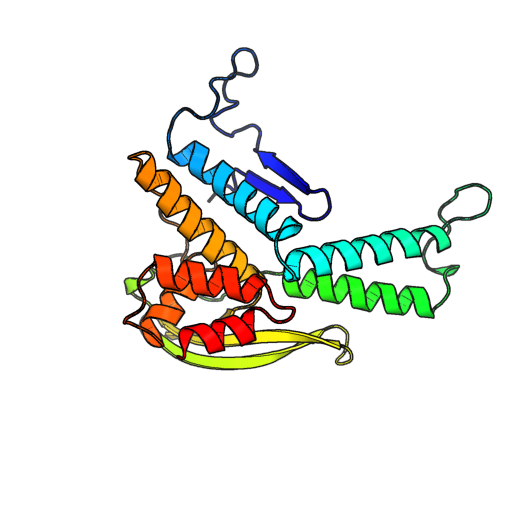044 6.690 1.00 78.56 115 TYR A O 1
ATOM 956 N N . TYR A 1 116 ? -9.769 17.356 6.452 1.00 81.25 116 TYR A N 1
ATOM 957 C CA . TYR A 1 116 ? -10.228 17.305 7.839 1.00 81.25 116 TYR A CA 1
ATOM 958 C C . TYR A 1 116 ? -11.283 16.220 8.086 1.00 81.25 116 TYR A C 1
ATOM 960 O O . TYR A 1 116 ? -11.742 16.087 9.218 1.00 81.25 116 TYR A O 1
ATOM 968 N N . ALA A 1 117 ? -11.701 15.482 7.054 1.00 82.75 117 ALA A N 1
ATOM 969 C CA . ALA A 1 117 ? -12.676 14.414 7.200 1.00 82.75 117 ALA A CA 1
ATOM 970 C C . ALA A 1 117 ? -12.090 13.284 8.056 1.00 82.75 117 ALA A C 1
ATOM 972 O O . ALA A 1 117 ? -11.021 12.744 7.752 1.00 82.75 117 ALA A O 1
ATOM 973 N N . LYS A 1 118 ? -12.786 12.935 9.140 1.00 80.88 118 LYS A N 1
ATOM 974 C CA . LYS A 1 118 ? -12.369 11.877 10.065 1.00 80.88 118 LYS A CA 1
ATOM 975 C C . LYS A 1 118 ? -13.103 10.585 9.757 1.00 80.88 118 LYS A C 1
ATOM 977 O O . LYS A 1 118 ? -14.256 10.618 9.355 1.00 80.88 118 LYS A O 1
ATOM 982 N N . VAL A 1 119 ? -12.466 9.449 10.046 1.00 79.56 119 VAL A N 1
ATOM 983 C CA . VAL A 1 119 ? -13.026 8.096 9.838 1.00 79.56 119 VAL A CA 1
ATOM 984 C C . VAL A 1 119 ? -14.467 7.976 10.352 1.00 79.56 119 VAL A C 1
ATOM 986 O O . VAL A 1 119 ? -15.318 7.436 9.658 1.00 79.56 119 VAL A O 1
ATOM 989 N N . ASN A 1 120 ? -14.741 8.507 11.547 1.00 80.94 120 ASN A N 1
ATOM 990 C CA . ASN A 1 120 ? -16.046 8.390 12.206 1.00 80.94 120 ASN A CA 1
ATOM 991 C C . ASN A 1 120 ? -17.154 9.234 11.552 1.00 80.94 120 ASN A C 1
ATOM 993 O O . ASN A 1 120 ? -18.327 8.981 11.810 1.00 80.94 120 ASN A O 1
ATOM 997 N N . ASP A 1 121 ? -16.788 10.211 10.721 1.00 85.12 121 ASP A N 1
ATOM 998 C CA . ASP A 1 121 ? -17.718 11.113 10.033 1.00 85.12 121 ASP A CA 1
ATOM 999 C C . ASP A 1 121 ? -18.004 10.652 8.590 1.00 85.12 121 ASP A C 1
ATOM 1001 O O . ASP A 1 121 ? -18.749 11.303 7.854 1.00 85.12 121 ASP A O 1
ATOM 1005 N N . LEU A 1 122 ? -17.396 9.538 8.170 1.00 87.50 122 LEU A N 1
ATOM 1006 C CA . LEU A 1 122 ? -17.518 8.976 6.831 1.00 87.50 122 LEU A CA 1
ATOM 1007 C C . LEU A 1 122 ? -18.458 7.784 6.829 1.00 87.50 122 LEU A C 1
ATOM 1009 O O . LEU A 1 122 ? -18.362 6.883 7.662 1.00 87.50 122 LEU A O 1
ATOM 1013 N N . TYR A 1 123 ? -19.326 7.742 5.827 1.00 87.75 123 TYR A N 1
ATOM 1014 C CA . TYR A 1 123 ? -20.208 6.609 5.605 1.00 87.75 123 TYR A CA 1
ATOM 1015 C C . TYR A 1 123 ? -19.999 6.049 4.203 1.00 87.75 123 TYR A C 1
ATOM 1017 O O . TYR A 1 123 ? -20.173 6.753 3.212 1.00 87.75 123 TYR A O 1
ATOM 1025 N N . PHE A 1 124 ? -19.617 4.775 4.124 1.00 89.81 124 PHE A N 1
ATOM 1026 C CA . PHE A 1 124 ? -19.500 4.055 2.861 1.00 89.81 124 PHE A CA 1
ATOM 1027 C C . PHE A 1 124 ? -20.890 3.631 2.384 1.00 89.81 124 PHE A C 1
ATOM 1029 O O . PHE A 1 124 ? -21.588 2.856 3.048 1.00 89.81 124 PHE A O 1
ATOM 1036 N N . GLU A 1 125 ? -21.292 4.144 1.227 1.00 88.25 125 GLU A N 1
ATOM 1037 C CA . GLU A 1 125 ? -22.583 3.839 0.621 1.00 88.25 125 GLU A CA 1
ATOM 1038 C C . GLU A 1 125 ? -22.503 2.570 -0.223 1.00 88.25 125 GLU A C 1
ATOM 1040 O O . GLU A 1 125 ? -23.280 1.640 0.001 1.00 88.25 125 GLU A O 1
ATOM 1045 N N . ASP A 1 126 ? -21.535 2.535 -1.139 1.00 89.88 126 ASP A N 1
ATOM 1046 C CA . ASP A 1 126 ? -21.351 1.471 -2.120 1.00 89.88 126 ASP A CA 1
ATOM 1047 C C . ASP A 1 126 ? -19.864 1.155 -2.321 1.00 89.88 126 ASP A C 1
ATOM 1049 O O . ASP A 1 126 ? -18.995 2.004 -2.088 1.00 89.88 126 ASP A O 1
ATOM 1053 N N . ALA A 1 127 ? -19.582 -0.077 -2.737 1.00 92.31 127 ALA A N 1
ATOM 1054 C CA . ALA A 1 127 ? -18.249 -0.546 -3.074 1.00 92.31 127 ALA A CA 1
ATOM 1055 C C . ALA A 1 127 ? -18.335 -1.642 -4.138 1.00 92.31 127 ALA A C 1
ATOM 1057 O O . ALA A 1 127 ? -18.908 -2.706 -3.901 1.00 92.31 127 ALA A O 1
ATOM 1058 N N . ILE A 1 128 ? -17.724 -1.399 -5.295 1.00 92.75 128 ILE A N 1
ATOM 1059 C CA . ILE A 1 128 ? -17.734 -2.319 -6.433 1.00 92.75 128 ILE A CA 1
ATOM 1060 C C . ILE A 1 128 ? -16.321 -2.557 -6.952 1.00 92.75 128 ILE A C 1
ATOM 1062 O O . ILE A 1 128 ? -15.484 -1.654 -6.957 1.00 92.75 128 ILE A O 1
ATOM 1066 N N . ILE A 1 129 ? -16.056 -3.773 -7.425 1.00 92.75 129 ILE A N 1
ATOM 1067 C CA . ILE A 1 129 ? -14.827 -4.058 -8.164 1.00 92.75 129 ILE A CA 1
ATOM 1068 C C . ILE A 1 129 ? -14.980 -3.626 -9.615 1.00 92.75 129 ILE A C 1
ATOM 1070 O O . ILE A 1 129 ? -15.983 -3.917 -10.264 1.00 92.75 129 ILE A O 1
ATOM 1074 N N . HIS A 1 130 ? -13.945 -2.965 -10.121 1.00 90.06 130 HIS A N 1
ATOM 1075 C CA . HIS A 1 130 ? -13.818 -2.588 -11.515 1.00 90.06 130 HIS A CA 1
ATOM 1076 C C . HIS A 1 130 ? -12.439 -2.981 -12.044 1.00 90.06 130 HIS A C 1
ATOM 1078 O O . HIS A 1 130 ? -11.432 -2.731 -11.383 1.00 90.06 130 HIS A O 1
ATOM 1084 N N . ASP A 1 131 ? -12.366 -3.543 -13.247 1.00 85.94 131 ASP A N 1
ATOM 1085 C CA . ASP A 1 131 ? -11.080 -3.846 -13.877 1.00 85.94 131 ASP A CA 1
ATOM 1086 C C . ASP A 1 131 ? -10.333 -2.561 -14.246 1.00 85.94 131 ASP A C 1
ATOM 1088 O O . ASP A 1 131 ? -10.927 -1.577 -14.692 1.00 85.94 131 ASP A O 1
ATOM 1092 N N . MET A 1 132 ? -9.022 -2.552 -14.025 1.00 79.75 132 MET A N 1
ATOM 1093 C CA . MET A 1 132 ? -8.158 -1.433 -14.372 1.00 79.75 132 MET A CA 1
ATOM 1094 C C . MET A 1 132 ? -7.364 -1.787 -15.623 1.00 79.75 132 MET A C 1
ATOM 1096 O O . MET A 1 132 ? -6.492 -2.662 -15.612 1.00 79.75 132 MET A O 1
ATOM 1100 N N . GLU A 1 133 ? -7.658 -1.072 -16.701 1.00 71.19 133 GLU A N 1
ATOM 1101 C CA . GLU A 1 133 ? -6.865 -1.123 -17.920 1.00 71.19 133 GLU A CA 1
ATOM 1102 C C . GLU A 1 133 ? -5.646 -0.211 -17.780 1.00 71.19 133 GLU A C 1
ATOM 1104 O O . GLU A 1 133 ? -5.746 0.960 -17.408 1.00 71.19 133 GLU A O 1
ATOM 1109 N N . VAL A 1 134 ? -4.476 -0.757 -18.087 1.00 64.12 134 VAL A N 1
ATOM 1110 C CA . VAL A 1 134 ? -3.200 -0.052 -18.087 1.00 64.12 134 VAL A CA 1
ATOM 1111 C C . VAL A 1 134 ? -2.654 -0.054 -19.517 1.00 64.12 134 VAL A C 1
ATOM 1113 O O . VAL A 1 134 ? -2.734 -1.069 -20.205 1.00 64.12 134 VAL A O 1
ATOM 1116 N N . ALA A 1 135 ? -2.100 1.085 -19.951 1.00 54.28 135 ALA A N 1
ATOM 1117 C CA . ALA A 1 135 ? -1.557 1.320 -21.297 1.00 54.28 135 ALA A CA 1
ATOM 1118 C C . ALA A 1 135 ? -2.589 1.164 -22.438 1.00 54.28 135 ALA A C 1
ATOM 1120 O O . ALA A 1 135 ? -2.725 0.094 -23.035 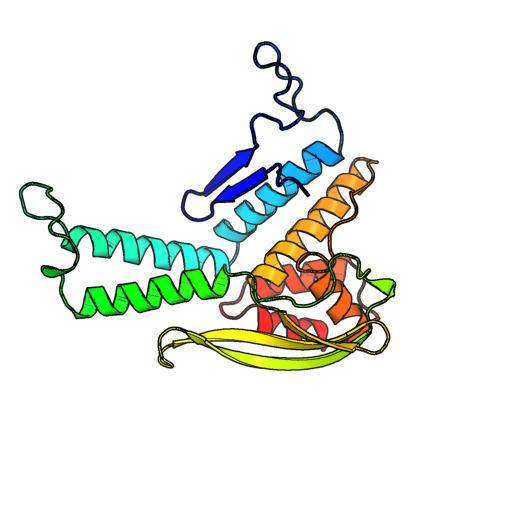1.00 54.28 135 ALA A O 1
ATOM 1121 N N . ASP A 1 136 ? -3.310 2.254 -22.738 1.00 57.03 136 ASP A N 1
ATOM 1122 C CA . ASP A 1 136 ? -4.221 2.401 -23.889 1.00 57.03 136 ASP A CA 1
ATOM 1123 C C . ASP A 1 136 ? -5.169 1.202 -24.124 1.00 57.03 136 ASP A C 1
ATOM 1125 O O . ASP A 1 136 ? -5.442 0.812 -25.259 1.00 57.03 136 ASP A O 1
ATOM 1129 N N . GLY A 1 137 ? -5.671 0.599 -23.038 1.00 55.53 137 GLY A N 1
ATOM 1130 C CA . GLY A 1 137 ? -6.658 -0.489 -23.072 1.00 55.53 137 GLY A CA 1
ATOM 1131 C C . GLY A 1 137 ? -6.103 -1.894 -23.330 1.00 55.53 137 GLY A C 1
ATOM 1132 O O . GLY A 1 137 ? -6.870 -2.843 -23.470 1.00 55.53 137 GLY A O 1
ATOM 1133 N N . SER A 1 138 ? -4.780 -2.061 -23.413 1.00 51.62 138 SER A N 1
ATOM 1134 C CA . SER A 1 138 ? -4.176 -3.327 -23.854 1.00 51.62 138 SER A CA 1
ATOM 1135 C C . SER A 1 138 ? -3.795 -4.293 -22.727 1.00 51.62 138 SER A C 1
ATOM 1137 O O . SER A 1 138 ? -3.683 -5.495 -22.979 1.00 51.62 138 SER A O 1
ATOM 1139 N N . VAL A 1 139 ? -3.626 -3.818 -21.487 1.00 54.94 139 VAL A N 1
ATOM 1140 C CA . VAL A 1 139 ? -3.207 -4.673 -20.369 1.00 54.94 139 VAL A CA 1
ATOM 1141 C C . VAL A 1 139 ? -4.147 -4.531 -19.170 1.00 54.94 139 VAL A C 1
ATOM 1143 O O . VAL A 1 139 ? -4.114 -3.534 -18.452 1.00 54.94 139 VAL A O 1
ATOM 1146 N N . ILE A 1 140 ? -4.962 -5.558 -18.909 1.00 60.09 140 ILE A N 1
ATOM 1147 C CA . ILE A 1 140 ? -5.709 -5.686 -17.648 1.00 60.09 140 ILE A CA 1
ATOM 1148 C C . ILE A 1 140 ? -4.733 -6.225 -16.604 1.00 60.09 140 ILE A C 1
ATOM 1150 O O . ILE A 1 140 ? -4.439 -7.420 -16.562 1.00 60.09 140 ILE A O 1
ATOM 1154 N N . CYS A 1 141 ? -4.163 -5.328 -15.809 1.00 61.78 141 CYS A N 1
ATOM 1155 C CA . CYS A 1 141 ? -3.091 -5.681 -14.879 1.00 61.78 141 CYS A CA 1
ATOM 1156 C C . CYS A 1 141 ? -3.559 -5.830 -13.431 1.00 61.78 141 CYS A C 1
ATOM 1158 O O . CYS A 1 141 ? -2.878 -6.483 -12.646 1.00 61.78 141 CYS A O 1
ATOM 1160 N N . THR A 1 142 ? -4.674 -5.201 -13.064 1.00 74.44 142 THR A N 1
ATOM 1161 C CA . THR A 1 142 ? -5.213 -5.191 -11.701 1.00 74.44 142 THR A CA 1
ATOM 1162 C C . THR A 1 142 ? -6.665 -4.706 -11.732 1.00 74.44 142 THR A C 1
ATOM 1164 O O . THR A 1 142 ? -7.180 -4.351 -12.792 1.00 74.44 142 THR A O 1
ATOM 1167 N N . SER A 1 143 ? -7.328 -4.683 -10.585 1.00 88.12 143 SER A N 1
ATOM 1168 C CA . SER A 1 143 ? -8.648 -4.074 -10.414 1.00 88.12 143 SER A CA 1
ATOM 1169 C C . SER A 1 143 ? -8.562 -2.893 -9.442 1.00 88.12 143 SER A C 1
ATOM 1171 O O . SER A 1 143 ? -7.565 -2.719 -8.747 1.00 88.12 143 SER A O 1
ATOM 1173 N N . LEU A 1 144 ? -9.614 -2.084 -9.376 1.00 91.50 144 LEU A N 1
ATOM 1174 C CA . LEU A 1 144 ? -9.827 -1.056 -8.361 1.00 91.50 144 LEU A CA 1
ATOM 1175 C C . LEU A 1 144 ? -11.106 -1.380 -7.594 1.00 91.50 144 LEU A C 1
ATOM 1177 O O . LEU A 1 144 ? -12.091 -1.825 -8.188 1.00 91.50 144 LEU A O 1
ATOM 1181 N N . ILE A 1 145 ? -11.103 -1.128 -6.287 1.00 93.44 145 ILE A N 1
ATOM 1182 C CA . ILE A 1 145 ? -12.344 -1.057 -5.514 1.00 93.44 145 ILE A CA 1
ATOM 1183 C C . ILE A 1 145 ? -12.839 0.382 -5.619 1.00 93.44 145 ILE A C 1
ATOM 1185 O O . ILE A 1 145 ? -12.239 1.283 -5.037 1.00 93.44 145 ILE A O 1
ATOM 1189 N N . LYS A 1 146 ? -13.904 0.604 -6.387 1.00 93.31 146 LYS A N 1
ATOM 1190 C CA . LYS A 1 146 ? -14.548 1.913 -6.498 1.00 93.31 146 LYS A CA 1
ATOM 1191 C C . LYS A 1 146 ? -15.580 2.044 -5.396 1.00 93.31 146 LYS A C 1
ATOM 1193 O O . LYS A 1 146 ? -16.502 1.233 -5.315 1.00 93.31 146 LYS A O 1
ATOM 1198 N N . CYS A 1 147 ? -15.417 3.050 -4.554 1.00 92.75 147 CYS A N 1
ATOM 1199 C CA . CYS A 1 147 ? -16.274 3.314 -3.414 1.00 92.75 147 CYS A CA 1
ATOM 1200 C C . CYS A 1 147 ? -16.952 4.671 -3.560 1.00 92.75 147 CYS A C 1
ATOM 1202 O O . CYS A 1 147 ? -16.311 5.652 -3.928 1.00 92.75 147 CYS A O 1
ATOM 1204 N N . THR A 1 148 ? -18.219 4.743 -3.163 1.00 92.69 148 THR A N 1
ATOM 1205 C CA . THR A 1 148 ? -18.898 6.018 -2.924 1.00 92.69 148 THR A CA 1
ATOM 1206 C C . THR A 1 148 ? -19.033 6.209 -1.423 1.00 92.69 148 THR A C 1
ATOM 1208 O O . THR A 1 148 ? -19.598 5.359 -0.728 1.00 92.69 148 THR A O 1
ATOM 1211 N N . ILE A 1 149 ? -18.517 7.327 -0.914 1.00 92.31 149 ILE A N 1
ATOM 1212 C CA . ILE A 1 149 ? -18.647 7.703 0.493 1.00 92.31 149 ILE A CA 1
ATOM 1213 C C . ILE A 1 149 ? -19.383 9.028 0.635 1.00 92.31 149 ILE A C 1
ATOM 1215 O O . ILE A 1 149 ? -19.188 9.958 -0.148 1.00 92.31 149 ILE A O 1
ATOM 1219 N N . SER A 1 150 ? -20.200 9.134 1.673 1.00 91.06 150 SER A N 1
ATOM 1220 C CA . SER A 1 150 ? -20.801 10.391 2.095 1.00 91.06 150 SER A CA 1
ATOM 1221 C C . SER A 1 150 ? -20.042 10.974 3.281 1.00 91.06 150 SER A C 1
ATOM 1223 O O . SER A 1 150 ? -19.714 10.260 4.232 1.00 91.06 150 SER A O 1
ATOM 1225 N N . HIS A 1 151 ? -19.815 12.282 3.234 1.00 90.75 151 HIS A N 1
ATOM 1226 C CA . HIS A 1 151 ? -19.309 13.082 4.344 1.00 90.75 151 HIS A CA 1
ATOM 1227 C C . HIS A 1 151 ? -20.167 14.344 4.434 1.00 90.75 151 HIS A C 1
ATOM 1229 O O . HIS A 1 151 ? -20.216 15.145 3.491 1.00 90.75 151 HIS A O 1
ATOM 1235 N N . SER A 1 152 ? -20.867 14.509 5.556 1.00 87.06 152 SER A N 1
ATOM 1236 C CA . SER A 1 152 ? -21.936 15.506 5.696 1.00 87.06 152 SER A CA 1
ATOM 1237 C C . SER A 1 152 ? -23.005 15.335 4.598 1.00 87.06 152 SER A C 1
ATOM 1239 O O . SER A 1 152 ? -23.521 14.237 4.415 1.00 87.06 152 SER A O 1
ATOM 1241 N N . GLU A 1 153 ? -23.345 16.394 3.855 1.00 86.94 153 GLU A N 1
ATOM 1242 C CA . GLU A 1 153 ? -24.350 16.367 2.778 1.00 86.94 153 GLU A CA 1
ATOM 1243 C C . GLU A 1 153 ? -23.758 16.047 1.390 1.00 86.94 153 GLU A C 1
ATOM 1245 O O . GLU A 1 153 ? -24.482 16.032 0.396 1.00 86.94 153 GLU A O 1
ATOM 1250 N N . ASN A 1 154 ? -22.446 15.801 1.299 1.00 90.44 154 ASN A N 1
ATOM 1251 C CA . ASN A 1 154 ? -21.746 15.606 0.030 1.00 90.44 154 ASN A CA 1
ATOM 1252 C C . ASN A 1 154 ? -21.338 14.147 -0.177 1.00 90.44 154 ASN A C 1
ATOM 1254 O O . ASN A 1 154 ? -21.001 13.442 0.778 1.00 90.44 154 ASN A O 1
ATOM 1258 N N . LYS A 1 155 ? -21.304 13.729 -1.446 1.00 91.75 155 LYS A N 1
ATOM 1259 C CA . LYS A 1 155 ? -20.795 12.424 -1.877 1.00 91.75 155 LYS A CA 1
ATOM 1260 C C . LYS A 1 155 ? -19.458 12.568 -2.584 1.00 91.75 155 LYS A C 1
ATOM 1262 O O . LYS A 1 155 ? -19.235 13.538 -3.309 1.00 91.75 155 LYS A O 1
ATOM 1267 N N . TYR A 1 156 ? -18.602 11.583 -2.373 1.00 91.75 156 TYR A N 1
ATOM 1268 C CA . TYR A 1 156 ? -17.253 11.521 -2.904 1.00 91.75 156 TYR A CA 1
ATOM 1269 C C . TYR A 1 156 ? -16.994 10.120 -3.438 1.00 91.75 156 TYR A C 1
ATOM 1271 O O . TYR A 1 156 ? -17.347 9.135 -2.788 1.00 91.75 156 TYR A O 1
ATOM 1279 N N . ASP A 1 157 ? -16.339 10.052 -4.589 1.00 91.06 157 ASP A N 1
ATOM 1280 C CA . ASP A 1 157 ? -15.847 8.799 -5.146 1.00 91.06 157 ASP A CA 1
ATOM 1281 C C . ASP A 1 157 ? -14.394 8.590 -4.717 1.00 91.06 157 ASP A C 1
ATOM 1283 O O . ASP A 1 157 ? -13.599 9.537 -4.687 1.00 91.06 157 ASP A O 1
ATOM 1287 N N . LEU A 1 158 ? -14.071 7.356 -4.339 1.00 91.31 158 LEU A N 1
ATOM 1288 C CA . LEU A 1 158 ? -12.730 6.926 -3.972 1.00 91.31 158 LEU A CA 1
ATOM 1289 C C . LEU A 1 158 ? -12.387 5.644 -4.703 1.00 91.31 158 LEU A C 1
ATOM 1291 O O . LEU A 1 158 ? -13.157 4.687 -4.689 1.00 91.31 158 LEU A O 1
ATOM 1295 N N . ASP A 1 159 ? -11.180 5.614 -5.244 1.00 91.56 159 ASP A N 1
ATOM 1296 C CA . ASP A 1 159 ? -10.607 4.422 -5.840 1.00 91.56 159 ASP A CA 1
ATOM 1297 C C . ASP A 1 159 ? -9.579 3.835 -4.872 1.00 91.56 159 ASP A C 1
ATOM 1299 O O . ASP A 1 159 ? -8.666 4.526 -4.417 1.00 91.56 159 ASP A O 1
ATOM 1303 N N . LEU A 1 160 ? -9.741 2.556 -4.539 1.00 92.38 160 LEU A N 1
ATOM 1304 C CA . LEU A 1 160 ? -8.814 1.816 -3.689 1.00 92.38 160 LEU A CA 1
ATOM 1305 C C . LEU A 1 160 ? -8.073 0.797 -4.552 1.00 92.38 160 LEU A C 1
ATOM 1307 O O . LEU A 1 160 ? -8.635 -0.217 -4.980 1.00 92.38 160 LEU A O 1
ATOM 1311 N N . GLY A 1 161 ? -6.810 1.098 -4.830 1.00 92.00 161 GLY A N 1
ATOM 1312 C CA . GLY A 1 161 ? -5.891 0.239 -5.553 1.00 92.00 161 GLY A CA 1
ATOM 1313 C C . GLY A 1 161 ? -4.863 -0.409 -4.633 1.00 92.00 161 GLY A C 1
ATOM 1314 O O . GLY A 1 161 ? -5.010 -0.480 -3.413 1.00 92.00 161 GLY A O 1
ATOM 1315 N N . VAL A 1 162 ? -3.786 -0.905 -5.239 1.00 91.62 162 VAL A N 1
ATOM 1316 C CA . VAL A 1 162 ? -2.700 -1.585 -4.520 1.00 91.62 162 VAL A CA 1
ATOM 1317 C C . VAL A 1 162 ? -2.015 -0.659 -3.514 1.00 91.62 162 VAL A C 1
ATOM 1319 O O . VAL A 1 162 ? -1.690 -1.098 -2.413 1.00 91.62 162 VAL A O 1
ATOM 1322 N N . LEU A 1 163 ? -1.825 0.617 -3.854 1.00 91.06 163 LEU A N 1
ATOM 1323 C CA . LEU A 1 163 ? -1.165 1.572 -2.969 1.00 91.06 163 LEU A CA 1
ATOM 1324 C C . LEU A 1 163 ? -1.972 1.835 -1.695 1.00 91.06 163 LEU A C 1
ATOM 1326 O O . LEU A 1 163 ? -1.406 1.830 -0.607 1.00 91.06 163 LEU A O 1
ATOM 1330 N N . GLU A 1 164 ? -3.290 1.996 -1.808 1.00 94.12 164 GLU A N 1
ATOM 1331 C CA . GLU A 1 164 ? -4.160 2.195 -0.647 1.00 94.12 164 GLU A CA 1
ATOM 1332 C C . GLU A 1 164 ? -4.123 0.989 0.308 1.00 94.12 164 GLU A C 1
ATOM 1334 O O . GLU A 1 164 ? -4.138 1.168 1.529 1.00 94.12 164 GLU A O 1
ATOM 1339 N N . ILE A 1 165 ? -3.998 -0.229 -0.237 1.00 95.56 165 ILE A N 1
ATOM 1340 C CA . ILE A 1 165 ? -3.807 -1.463 0.540 1.00 95.56 165 ILE A CA 1
ATOM 1341 C C . ILE A 1 165 ? -2.446 -1.457 1.242 1.00 95.56 165 ILE A C 1
ATOM 1343 O O . ILE A 1 165 ? -2.379 -1.747 2.436 1.00 95.56 165 ILE A O 1
ATOM 1347 N N . LEU A 1 166 ? -1.370 -1.121 0.523 1.00 94.88 166 LEU A N 1
ATOM 1348 C CA . LEU A 1 166 ? -0.014 -1.066 1.076 1.00 94.88 166 LEU A CA 1
ATOM 1349 C C . LEU A 1 166 ? 0.083 -0.056 2.225 1.00 94.88 166 LEU A C 1
ATOM 1351 O O . LEU A 1 166 ? 0.579 -0.407 3.293 1.00 94.88 166 LEU A O 1
ATOM 1355 N N . GLU A 1 167 ? -0.420 1.164 2.025 1.00 95.12 167 GLU A N 1
ATOM 1356 C CA . GLU A 1 167 ? -0.387 2.229 3.034 1.00 95.12 167 GLU A CA 1
ATOM 1357 C C . GLU A 1 167 ? -1.283 1.917 4.234 1.00 95.12 167 GLU A C 1
ATOM 1359 O O . GLU A 1 167 ? -0.863 2.116 5.373 1.00 95.12 167 GLU A O 1
ATOM 1364 N N . SER A 1 168 ? -2.489 1.378 4.008 1.00 96.31 168 SER A N 1
ATOM 1365 C CA . SER A 1 168 ? -3.374 0.973 5.110 1.00 96.31 168 SER A CA 1
ATOM 1366 C C . SER A 1 168 ? -2.761 -0.157 5.940 1.00 96.31 168 SER A C 1
ATOM 1368 O O . SER A 1 168 ? -2.791 -0.109 7.170 1.00 96.31 168 SER A O 1
ATOM 1370 N N . ALA A 1 169 ? -2.167 -1.165 5.292 1.00 97.50 169 ALA A N 1
ATOM 1371 C CA . ALA A 1 169 ? -1.500 -2.268 5.980 1.00 97.50 169 ALA A CA 1
ATOM 1372 C C . ALA A 1 169 ? -0.277 -1.792 6.772 1.00 97.50 169 ALA A C 1
ATOM 1374 O O . ALA A 1 169 ? -0.139 -2.144 7.945 1.00 97.50 169 ALA A O 1
ATOM 1375 N N . ALA A 1 170 ? 0.578 -0.971 6.154 1.00 97.00 170 ALA A N 1
ATOM 1376 C CA . ALA A 1 170 ? 1.755 -0.405 6.802 1.00 97.00 170 ALA A CA 1
ATOM 1377 C C . ALA A 1 170 ? 1.372 0.428 8.030 1.00 97.00 170 ALA A C 1
ATOM 1379 O O . ALA A 1 170 ? 1.900 0.184 9.115 1.00 97.00 170 ALA A O 1
ATOM 1380 N N . PHE A 1 171 ? 0.364 1.291 7.906 1.00 97.25 171 PHE A N 1
ATOM 1381 C CA . PHE A 1 171 ? -0.071 2.149 9.002 1.00 97.25 171 PHE A CA 1
ATOM 1382 C C . PHE A 1 171 ? -0.741 1.379 10.149 1.00 97.25 171 PHE A C 1
ATOM 1384 O O . PHE A 1 171 ? -0.498 1.657 11.325 1.00 97.25 171 PHE A O 1
ATOM 1391 N N . MET A 1 172 ? -1.567 0.371 9.850 1.00 97.38 172 MET A N 1
ATOM 1392 C CA . MET A 1 172 ? -2.160 -0.467 10.900 1.00 97.38 172 MET A CA 1
ATOM 1393 C C . MET A 1 172 ? -1.092 -1.277 11.652 1.00 97.38 172 MET A C 1
ATOM 1395 O O . MET A 1 172 ? -1.171 -1.420 12.876 1.00 97.38 172 MET A O 1
ATOM 1399 N N . LEU A 1 173 ? -0.064 -1.763 10.948 1.00 97.94 173 LEU A N 1
ATOM 1400 C CA . LEU A 1 173 ? 1.080 -2.448 11.552 1.00 97.94 173 LEU A CA 1
ATOM 1401 C C . LEU A 1 173 ? 1.973 -1.488 12.355 1.00 97.94 173 LEU A C 1
ATOM 1403 O O . LEU A 1 173 ? 2.427 -1.862 13.437 1.00 97.94 173 LEU A O 1
ATOM 1407 N N . GLU A 1 174 ? 2.178 -0.256 11.883 1.00 97.38 174 GLU A N 1
ATOM 1408 C CA . GLU A 1 174 ? 2.825 0.824 12.637 1.00 97.38 174 GLU A CA 1
ATOM 1409 C C . GLU A 1 174 ? 2.086 1.082 13.954 1.00 97.38 174 GLU A C 1
ATOM 1411 O O . GLU A 1 174 ? 2.688 0.989 15.024 1.00 97.38 174 GLU A O 1
ATOM 1416 N N . CYS A 1 175 ? 0.772 1.324 13.900 1.00 96.69 175 CYS A N 1
ATOM 1417 C CA . CYS A 1 175 ? -0.047 1.563 15.087 1.00 96.69 175 CYS A CA 1
ATOM 1418 C C . CYS A 1 175 ? 0.081 0.419 16.099 1.00 96.69 175 CYS A C 1
ATOM 1420 O O . CYS A 1 175 ? 0.268 0.645 17.296 1.00 96.69 175 CYS A O 1
ATOM 1422 N N . ARG A 1 176 ? 0.018 -0.826 15.615 1.00 96.25 176 ARG A N 1
ATOM 1423 C CA . ARG A 1 176 ? 0.199 -2.029 16.433 1.00 96.25 176 ARG A CA 1
ATOM 1424 C C . ARG A 1 176 ? 1.583 -2.077 17.083 1.00 96.25 176 ARG A C 1
ATOM 1426 O O . ARG A 1 176 ? 1.683 -2.400 18.266 1.00 96.25 176 ARG A O 1
ATOM 1433 N N . CYS A 1 177 ? 2.634 -1.749 16.335 1.00 96.75 177 CYS A N 1
ATOM 1434 C CA . CYS A 1 177 ? 4.008 -1.719 16.827 1.00 96.75 177 CYS A CA 1
ATOM 1435 C C . CYS A 1 177 ? 4.200 -0.658 17.921 1.00 96.75 177 CYS A C 1
ATOM 1437 O O . CYS A 1 177 ? 4.690 -0.980 19.004 1.00 96.75 177 CYS A O 1
ATOM 1439 N N . ILE A 1 178 ? 3.736 0.571 17.680 1.00 97.00 178 ILE A N 1
ATOM 1440 C CA . ILE A 1 178 ? 3.802 1.674 18.648 1.00 97.00 178 ILE A CA 1
ATOM 1441 C C . ILE A 1 178 ? 3.061 1.301 19.938 1.00 97.00 178 ILE A C 1
ATOM 1443 O O . ILE A 1 178 ? 3.608 1.451 21.033 1.00 97.00 178 ILE A O 1
ATOM 1447 N N . ASN A 1 179 ? 1.848 0.749 19.822 1.00 96.31 179 ASN A N 1
ATOM 1448 C CA . ASN A 1 179 ? 1.060 0.305 20.973 1.00 96.31 179 ASN A CA 1
ATOM 1449 C C . ASN A 1 179 ? 1.780 -0.792 21.775 1.00 96.31 179 ASN A C 1
ATOM 1451 O O . ASN A 1 179 ? 1.805 -0.740 23.004 1.00 96.31 179 ASN A O 1
ATOM 1455 N N . ALA A 1 180 ? 2.414 -1.761 21.104 1.00 96.44 180 ALA A N 1
ATOM 1456 C CA . ALA A 1 180 ? 3.190 -2.817 21.762 1.00 96.44 180 ALA A CA 1
ATOM 1457 C C . ALA A 1 180 ? 4.414 -2.278 22.529 1.00 96.44 180 ALA A C 1
ATOM 1459 O O . ALA A 1 180 ? 4.880 -2.907 23.479 1.00 96.44 180 ALA A O 1
ATOM 1460 N N . MET A 1 181 ? 4.913 -1.101 22.146 1.00 96.25 181 MET A N 1
ATOM 1461 C CA . MET A 1 181 ? 5.987 -0.377 22.830 1.00 96.25 181 MET A CA 1
ATOM 1462 C C . MET A 1 181 ? 5.474 0.616 23.892 1.00 96.25 181 MET A C 1
ATOM 1464 O O . MET A 1 181 ? 6.269 1.377 24.441 1.00 96.25 181 MET A O 1
ATOM 1468 N N . ASN A 1 182 ? 4.175 0.596 24.218 1.00 96.25 182 ASN A N 1
ATOM 1469 C CA . ASN A 1 182 ? 3.497 1.539 25.119 1.00 96.25 182 ASN A CA 1
ATOM 1470 C C . ASN A 1 182 ? 3.556 3.011 24.658 1.00 96.25 182 ASN A C 1
ATOM 1472 O O . ASN A 1 182 ? 3.553 3.919 25.491 1.00 96.25 182 ASN A O 1
ATOM 1476 N N . GLY A 1 183 ? 3.636 3.248 23.346 1.00 95.00 183 GLY A N 1
ATOM 1477 C CA . GLY A 1 183 ? 3.509 4.580 22.751 1.00 95.00 183 GLY A CA 1
ATOM 1478 C C . GLY A 1 183 ? 2.068 4.939 22.390 1.00 95.00 183 GLY A C 1
ATOM 1479 O O . GLY A 1 183 ? 1.135 4.181 22.657 1.00 95.00 183 GLY A O 1
ATOM 1480 N N . SER A 1 184 ? 1.899 6.089 21.741 1.00 94.62 184 SER A N 1
ATOM 1481 C CA . SER A 1 184 ? 0.615 6.552 21.210 1.00 94.62 184 SER A CA 1
ATOM 1482 C C . SER A 1 184 ? 0.751 6.864 19.716 1.00 94.62 184 SER A C 1
ATOM 1484 O O . SER A 1 184 ? 1.381 7.866 19.372 1.00 94.62 184 SER A O 1
ATOM 1486 N N . PRO A 1 185 ? 0.150 6.061 18.817 1.00 92.56 185 PRO A N 1
ATOM 1487 C CA . PRO A 1 185 ? 0.196 6.320 17.382 1.00 92.56 185 PRO A CA 1
ATOM 1488 C C . PRO A 1 185 ? -0.315 7.722 17.043 1.00 92.56 185 PRO A C 1
ATOM 1490 O O . PRO A 1 185 ? -1.264 8.215 17.662 1.00 92.56 185 PRO A O 1
ATOM 1493 N N . GLN A 1 186 ? 0.311 8.368 16.061 1.00 87.56 186 GLN A N 1
ATOM 1494 C CA . GLN A 1 186 ? -0.138 9.677 15.596 1.00 87.56 186 GLN A CA 1
ATOM 1495 C C . GLN A 1 186 ? -1.392 9.542 14.725 1.00 87.56 186 GLN A C 1
ATOM 1497 O O . GLN A 1 186 ? -1.566 8.561 14.006 1.00 87.56 186 GLN A O 1
ATOM 1502 N N . GLU A 1 187 ? -2.277 10.540 14.786 1.00 87.12 187 GLU A N 1
ATOM 1503 C CA . GLU A 1 187 ? -3.454 10.597 13.913 1.00 87.12 187 GLU A CA 1
ATOM 1504 C C . GLU A 1 187 ? -2.993 10.809 12.463 1.00 87.12 187 GLU A C 1
ATOM 1506 O O . GLU A 1 187 ? -2.268 11.766 12.185 1.00 87.12 187 GLU A O 1
ATOM 1511 N N . ALA A 1 188 ? -3.413 9.930 11.550 1.00 88.38 188 ALA A N 1
ATOM 1512 C CA . ALA A 1 188 ? -3.140 10.028 10.119 1.00 88.38 188 ALA A CA 1
ATOM 1513 C C . ALA A 1 188 ? -4.392 10.487 9.346 1.00 88.38 188 ALA A C 1
ATOM 1515 O O . ALA A 1 188 ? -5.518 10.304 9.818 1.00 88.38 188 ALA A O 1
ATOM 1516 N N . PRO A 1 189 ? -4.240 11.090 8.149 1.00 89.06 189 PRO A N 1
ATOM 1517 C CA . PRO A 1 189 ? -5.374 11.384 7.279 1.00 89.06 189 PRO A CA 1
ATOM 1518 C C . PRO A 1 189 ? -6.160 10.116 6.938 1.00 89.06 189 PRO A C 1
ATOM 1520 O O . PRO A 1 189 ? -5.588 9.033 6.833 1.00 89.06 189 PRO A O 1
ATOM 1523 N N . PHE A 1 190 ? -7.465 10.252 6.685 1.00 90.44 190 PHE A N 1
ATOM 1524 C CA . PHE A 1 190 ? -8.287 9.111 6.284 1.00 90.44 190 PHE A CA 1
ATOM 1525 C C . PHE A 1 190 ? -7.740 8.402 5.034 1.00 90.44 190 PHE A C 1
ATOM 1527 O O . PHE A 1 190 ? -7.594 7.182 5.023 1.00 90.44 190 PHE A O 1
ATOM 1534 N N . TYR A 1 191 ? -7.425 9.168 3.989 1.00 89.88 191 TYR A N 1
ATOM 1535 C CA . TYR A 1 191 ? -6.886 8.648 2.738 1.00 89.88 191 TYR A CA 1
ATOM 1536 C C . TYR A 1 191 ? -5.363 8.845 2.676 1.00 89.88 191 TYR A C 1
ATOM 1538 O O . TYR A 1 191 ? -4.912 9.972 2.898 1.00 89.88 191 TYR A O 1
ATOM 1546 N N . PRO A 1 192 ? -4.564 7.811 2.346 1.00 91.94 192 PRO A N 1
ATOM 1547 C CA . PRO A 1 192 ? -4.960 6.421 2.071 1.00 91.94 192 PRO A CA 1
ATOM 1548 C C . PRO A 1 192 ? -5.060 5.518 3.323 1.00 91.94 192 PRO A C 1
ATOM 1550 O O . PRO A 1 192 ? -5.607 4.424 3.230 1.00 91.94 192 PRO A O 1
ATOM 1553 N N . TYR A 1 193 ? -4.561 5.957 4.483 1.00 93.31 193 TYR A N 1
ATOM 1554 C CA . TYR A 1 193 ? -4.198 5.108 5.634 1.00 93.31 193 TYR A CA 1
ATOM 1555 C C . TYR A 1 193 ? -5.340 4.372 6.350 1.00 93.31 193 TYR A C 1
ATOM 1557 O O . TYR A 1 193 ? -5.140 3.298 6.912 1.00 93.31 193 TYR A O 1
ATOM 1565 N N . HIS A 1 194 ? -6.541 4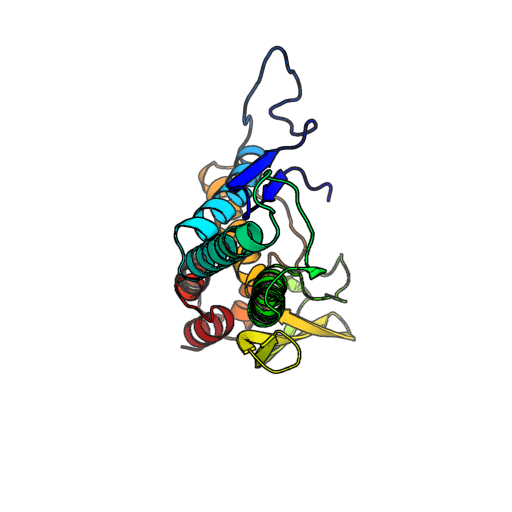.944 6.369 1.00 92.81 194 HIS A N 1
ATOM 1566 C CA . HIS A 1 194 ? -7.706 4.369 7.045 1.00 92.81 194 HIS A CA 1
ATOM 1567 C C . HIS A 1 194 ? -8.758 3.828 6.072 1.00 92.81 194 HIS A C 1
ATOM 1569 O O . HIS A 1 194 ? -9.829 3.391 6.500 1.00 92.81 194 HIS A O 1
ATOM 1575 N N . THR A 1 195 ? -8.473 3.846 4.771 1.00 92.69 195 THR A N 1
ATOM 1576 C CA . THR A 1 195 ? -9.456 3.537 3.725 1.00 92.69 195 THR A CA 1
ATOM 1577 C C . THR A 1 195 ? -9.957 2.102 3.799 1.00 92.69 195 THR A C 1
ATOM 1579 O O . THR A 1 195 ? -11.167 1.884 3.834 1.00 92.69 195 THR A O 1
ATOM 1582 N N . ILE A 1 196 ? -9.049 1.125 3.906 1.00 95.06 196 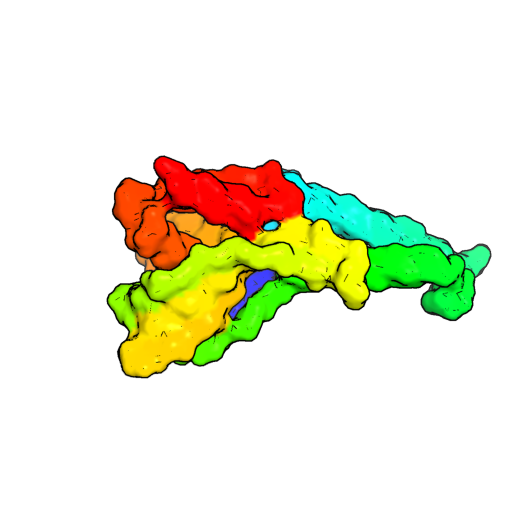ILE A N 1
ATOM 1583 C CA . ILE A 1 196 ? -9.424 -0.292 3.975 1.00 95.06 196 ILE A CA 1
ATOM 1584 C C . ILE A 1 196 ? -10.164 -0.608 5.275 1.00 95.06 196 ILE A C 1
ATOM 1586 O O . ILE A 1 196 ? -11.136 -1.361 5.264 1.00 95.06 196 ILE A O 1
ATOM 1590 N N . LYS A 1 197 ? -9.768 0.015 6.391 1.00 93.69 197 LYS A N 1
ATOM 1591 C CA . LYS A 1 197 ? -10.487 -0.120 7.664 1.00 93.69 197 LYS A CA 1
ATOM 1592 C C . LYS A 1 197 ? -11.909 0.443 7.570 1.00 93.69 197 LYS A C 1
ATOM 1594 O O . LYS A 1 197 ? -12.847 -0.197 8.035 1.00 93.69 197 LYS A O 1
ATOM 1599 N N . GLY A 1 198 ? -12.078 1.603 6.932 1.00 91.88 198 GLY A N 1
ATOM 1600 C CA . GLY A 1 198 ? -13.395 2.190 6.670 1.00 91.88 198 GLY A CA 1
ATOM 1601 C C . GLY A 1 198 ? -14.270 1.302 5.779 1.00 91.88 198 GLY A C 1
ATOM 1602 O O . GLY A 1 198 ? -15.437 1.070 6.092 1.00 91.88 198 GLY A O 1
ATOM 1603 N N . LEU A 1 199 ? -13.685 0.734 4.721 1.00 93.06 199 LEU A N 1
ATOM 1604 C CA . LEU A 1 199 ? -14.353 -0.212 3.830 1.00 93.06 199 LEU A CA 1
ATOM 1605 C C . LEU A 1 199 ? -14.807 -1.480 4.578 1.00 93.06 199 LEU A C 1
ATOM 1607 O O . LEU A 1 199 ? -15.959 -1.903 4.459 1.00 93.06 199 LEU A O 1
ATOM 1611 N N . ALA A 1 200 ? -13.917 -2.074 5.378 1.00 93.69 200 ALA A N 1
ATOM 1612 C CA . ALA A 1 200 ? -14.208 -3.273 6.158 1.00 93.69 200 ALA A CA 1
ATOM 1613 C C . ALA A 1 200 ? -15.315 -3.028 7.193 1.00 93.69 200 ALA A C 1
ATOM 1615 O O . ALA A 1 200 ? -16.212 -3.853 7.321 1.00 93.69 200 ALA A O 1
ATOM 1616 N N . ALA A 1 201 ? -15.330 -1.868 7.858 1.00 90.81 201 ALA A N 1
ATOM 1617 C CA . ALA A 1 201 ? -16.391 -1.512 8.803 1.00 90.81 201 ALA A CA 1
ATOM 1618 C C . ALA A 1 201 ? -17.794 -1.500 8.163 1.00 90.81 201 ALA A C 1
ATOM 1620 O O . ALA A 1 201 ? -18.790 -1.735 8.847 1.00 90.81 201 ALA A O 1
ATOM 1621 N N . LYS A 1 202 ? -17.884 -1.248 6.851 1.00 88.06 202 LYS A N 1
ATOM 1622 C CA . LYS A 1 202 ? -19.139 -1.284 6.091 1.00 88.06 202 LYS A CA 1
ATOM 1623 C C . LYS A 1 202 ? -19.524 -2.692 5.649 1.00 88.06 202 LYS A C 1
ATOM 1625 O O . LYS A 1 202 ? -20.677 -3.083 5.813 1.00 88.06 202 LYS A O 1
ATOM 1630 N N . ILE A 1 203 ? -18.593 -3.406 5.025 1.00 90.25 203 ILE A N 1
ATOM 1631 C CA . ILE A 1 203 ? -18.877 -4.682 4.353 1.00 90.25 203 ILE A CA 1
ATOM 1632 C C . ILE A 1 203 ? -18.848 -5.849 5.343 1.00 90.25 203 ILE A C 1
ATOM 1634 O O . ILE A 1 203 ? -19.636 -6.782 5.228 1.00 90.25 203 ILE A O 1
ATOM 1638 N N . ALA A 1 204 ? -17.955 -5.779 6.325 1.00 92.06 204 ALA A N 1
ATOM 1639 C CA . ALA A 1 204 ? -17.617 -6.868 7.228 1.00 92.06 204 ALA A CA 1
ATOM 1640 C C . ALA A 1 204 ? -17.407 -6.349 8.664 1.00 92.06 204 ALA A C 1
ATOM 1642 O O . ALA A 1 204 ? -16.317 -6.485 9.223 1.00 92.06 204 ALA A O 1
ATOM 1643 N N . PRO A 1 205 ? -18.441 -5.753 9.294 1.00 91.19 205 PRO A N 1
ATOM 1644 C CA . PRO A 1 205 ? -18.323 -5.090 10.599 1.00 91.19 205 PRO A CA 1
ATOM 1645 C C . PRO A 1 205 ? -17.903 -6.022 11.747 1.00 91.19 205 PRO A C 1
ATOM 1647 O O . PRO A 1 205 ? -17.575 -5.550 12.831 1.00 91.19 205 PRO A O 1
ATOM 1650 N N . SER A 1 206 ? -17.945 -7.341 11.540 1.00 93.44 206 SER A N 1
ATOM 1651 C CA . SER A 1 206 ? -17.483 -8.339 12.506 1.00 93.44 206 SER A CA 1
ATOM 1652 C C . SER A 1 206 ? -15.967 -8.530 12.529 1.00 93.44 206 SER A C 1
ATOM 1654 O O . SER A 1 206 ? -15.468 -9.114 13.490 1.00 93.44 206 SER A O 1
ATOM 1656 N N . LEU A 1 207 ? -15.244 -8.097 11.491 1.00 95.12 207 LEU A N 1
ATOM 1657 C CA . LEU A 1 207 ? -13.792 -8.245 11.421 1.00 95.12 207 LEU A CA 1
ATOM 1658 C C . LEU A 1 207 ? -13.114 -7.262 12.374 1.00 95.12 207 LEU A C 1
ATOM 1660 O O . LEU A 1 207 ? -13.428 -6.071 12.393 1.00 95.12 207 LEU A O 1
ATOM 1664 N N . ASN A 1 208 ? -12.164 -7.764 13.159 1.00 95.44 208 ASN A N 1
ATOM 1665 C CA . ASN A 1 208 ? -11.314 -6.913 13.984 1.00 95.44 208 ASN A CA 1
ATOM 1666 C C . ASN A 1 208 ? -10.092 -6.412 13.188 1.00 95.44 208 ASN A C 1
ATOM 1668 O O . ASN A 1 208 ? -9.848 -6.827 12.055 1.00 95.44 208 ASN A O 1
ATOM 1672 N N . ASP A 1 209 ? -9.298 -5.524 13.792 1.00 95.31 209 ASP A N 1
ATOM 1673 C CA . ASP A 1 209 ? -8.122 -4.940 13.135 1.00 95.31 209 ASP A CA 1
ATOM 1674 C C . ASP A 1 209 ? -7.096 -5.998 12.673 1.00 95.31 209 ASP A C 1
ATOM 1676 O O . ASP A 1 209 ? -6.508 -5.840 11.604 1.00 95.31 209 ASP A O 1
ATOM 1680 N N . GLU A 1 210 ? -6.9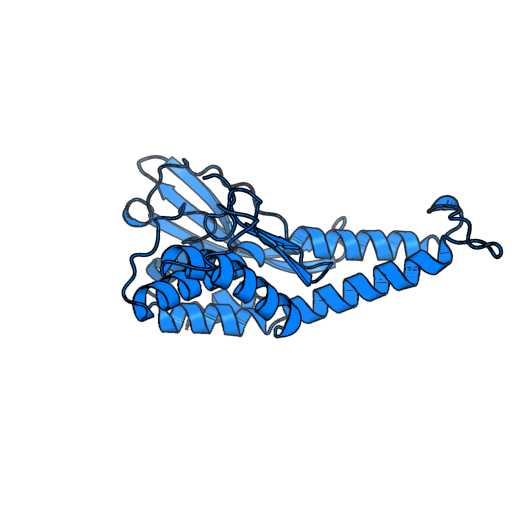05 -7.093 13.416 1.00 96.25 210 GLU A N 1
ATOM 1681 C CA . GLU A 1 210 ? -5.990 -8.179 13.028 1.00 96.25 210 GLU A CA 1
ATOM 1682 C C . GLU A 1 210 ? -6.527 -8.960 11.821 1.00 96.25 210 GLU A C 1
ATOM 1684 O O . GLU A 1 210 ? -5.758 -9.287 10.915 1.00 96.25 210 GLU A O 1
ATOM 1689 N N . ASP A 1 211 ? -7.839 -9.207 11.760 1.00 97.00 211 ASP A N 1
ATOM 1690 C CA . ASP A 1 211 ? -8.469 -9.871 10.614 1.00 97.00 211 ASP A CA 1
ATOM 1691 C C . ASP A 1 211 ? -8.312 -9.024 9.342 1.00 97.00 211 ASP A C 1
ATOM 1693 O O . ASP A 1 211 ? -7.971 -9.544 8.275 1.00 97.00 211 ASP A O 1
ATOM 1697 N N . ILE A 1 212 ? -8.503 -7.705 9.459 1.00 97.25 212 ILE A N 1
ATOM 1698 C CA . ILE A 1 212 ? -8.354 -6.753 8.349 1.00 97.25 212 ILE A CA 1
ATOM 1699 C C . ILE A 1 212 ? -6.895 -6.716 7.867 1.00 97.25 212 ILE A C 1
ATOM 1701 O O . ILE A 1 212 ? -6.652 -6.797 6.659 1.00 97.25 212 ILE A O 1
ATOM 1705 N N . ILE A 1 213 ? -5.919 -6.661 8.785 1.00 97.56 213 ILE A N 1
ATOM 1706 C CA . ILE A 1 213 ? -4.486 -6.760 8.453 1.00 97.56 213 ILE A CA 1
ATOM 1707 C C . ILE A 1 213 ? -4.203 -8.069 7.712 1.00 97.56 213 ILE A C 1
ATOM 1709 O O . ILE A 1 213 ? -3.572 -8.048 6.654 1.00 97.56 213 ILE A O 1
ATOM 1713 N N . CYS A 1 214 ? -4.700 -9.203 8.214 1.00 97.38 214 CYS A N 1
ATOM 1714 C CA . CYS A 1 214 ? -4.518 -10.501 7.565 1.00 97.38 214 CYS A CA 1
ATOM 1715 C C . CYS A 1 214 ? -5.099 -10.518 6.146 1.00 97.38 214 CYS A C 1
ATOM 1717 O O . CYS A 1 214 ? -4.444 -11.016 5.230 1.00 97.38 214 CYS A O 1
ATOM 1719 N N . CYS A 1 215 ? -6.284 -9.937 5.939 1.00 97.75 215 CYS A N 1
ATOM 1720 C CA . CYS A 1 215 ? -6.901 -9.835 4.617 1.00 97.75 215 CYS A CA 1
ATOM 1721 C C . CYS A 1 215 ? -6.055 -8.995 3.652 1.00 97.75 215 CYS A C 1
ATOM 1723 O O . CYS A 1 215 ? -5.822 -9.419 2.519 1.00 97.75 215 CYS A O 1
ATOM 1725 N N . MET A 1 216 ? -5.546 -7.840 4.098 1.00 97.69 216 MET A N 1
ATOM 1726 C CA . MET A 1 216 ? -4.657 -7.001 3.287 1.00 97.69 216 MET A CA 1
ATOM 1727 C C . MET A 1 216 ? -3.369 -7.742 2.923 1.00 97.69 216 MET A C 1
ATOM 1729 O O . MET A 1 216 ? -3.046 -7.855 1.741 1.00 97.69 216 MET A O 1
ATOM 1733 N N . LEU A 1 217 ? -2.674 -8.326 3.901 1.00 97.19 217 LEU A N 1
ATOM 1734 C CA . LEU A 1 217 ? -1.422 -9.050 3.666 1.00 97.19 217 LEU A CA 1
ATOM 1735 C C . LEU A 1 217 ? -1.615 -10.269 2.755 1.00 97.19 217 LEU A C 1
ATOM 1737 O O . LEU A 1 217 ? -0.800 -10.502 1.861 1.00 97.19 217 LEU A O 1
ATOM 1741 N N . ALA A 1 218 ? -2.702 -11.023 2.935 1.00 97.06 218 ALA A N 1
ATOM 1742 C CA . ALA A 1 218 ? -3.044 -12.146 2.067 1.00 97.06 218 ALA A CA 1
ATOM 1743 C C . ALA A 1 218 ? -3.362 -11.683 0.639 1.00 97.06 218 ALA A C 1
ATOM 1745 O O . ALA A 1 218 ? -2.947 -12.329 -0.322 1.00 97.06 218 ALA A O 1
ATOM 1746 N N . SER A 1 219 ? -4.042 -10.544 0.481 1.00 96.25 219 SER A N 1
ATOM 1747 C CA . SER A 1 219 ? -4.346 -9.992 -0.841 1.00 96.25 219 SER A CA 1
ATOM 1748 C C . SER A 1 219 ? -3.094 -9.590 -1.624 1.00 96.25 219 SER A C 1
ATOM 1750 O O . SER A 1 219 ? -3.039 -9.796 -2.834 1.00 96.25 219 SER A O 1
ATOM 1752 N N . LEU A 1 220 ? -2.045 -9.106 -0.946 1.00 95.00 220 LEU A N 1
ATOM 1753 C CA . LEU A 1 220 ? -0.766 -8.755 -1.573 1.00 95.00 220 LEU A CA 1
ATOM 1754 C C . LEU A 1 220 ? -0.011 -9.984 -2.119 1.00 95.00 220 LEU A C 1
ATOM 1756 O O . LEU A 1 220 ? 0.865 -9.847 -2.974 1.00 95.00 220 LEU A O 1
ATOM 1760 N N . GLN A 1 221 ? -0.387 -11.198 -1.699 1.00 94.94 221 GLN A N 1
ATOM 1761 C CA . GLN A 1 221 ? 0.091 -12.463 -2.273 1.00 94.94 221 GLN A CA 1
ATOM 1762 C C . GLN A 1 221 ? -0.643 -12.844 -3.570 1.00 94.94 221 GLN A C 1
ATOM 1764 O O . GLN A 1 221 ? -0.690 -14.012 -3.943 1.00 94.94 221 GLN A O 1
ATOM 1769 N N . SER A 1 222 ? -1.220 -11.865 -4.263 1.00 90.62 222 SER A N 1
ATOM 1770 C CA . SER A 1 222 ? -1.892 -12.007 -5.551 1.00 90.62 222 SER A CA 1
ATOM 1771 C C . SER A 1 222 ? -1.299 -11.037 -6.570 1.00 90.62 222 SER A C 1
ATOM 1773 O O . SER A 1 222 ? -0.718 -10.013 -6.214 1.00 90.62 222 SER A O 1
ATOM 1775 N N . ASN A 1 223 ? -1.489 -11.341 -7.853 1.00 83.00 223 ASN A N 1
ATOM 1776 C CA . ASN A 1 223 ? -1.254 -10.403 -8.951 1.00 83.00 223 ASN A CA 1
ATOM 1777 C C . ASN A 1 223 ? -2.383 -9.366 -9.103 1.00 83.00 223 ASN A C 1
ATOM 1779 O O . ASN A 1 223 ? -2.196 -8.375 -9.798 1.00 83.00 223 ASN A O 1
ATOM 1783 N N . ASN A 1 224 ? -3.530 -9.576 -8.448 1.00 88.69 224 ASN A N 1
ATOM 1784 C CA . ASN A 1 224 ? -4.631 -8.615 -8.361 1.00 88.69 224 ASN A CA 1
ATOM 1785 C C . ASN A 1 224 ? -5.078 -8.453 -6.892 1.00 88.69 224 ASN A C 1
ATOM 1787 O O . ASN A 1 224 ? -6.076 -9.059 -6.474 1.00 88.69 224 ASN A O 1
ATOM 1791 N N . PRO A 1 225 ? -4.317 -7.695 -6.076 1.00 92.81 225 PRO A N 1
ATOM 1792 C CA . PRO A 1 225 ? -4.633 -7.506 -4.664 1.00 92.81 225 PRO A CA 1
ATOM 1793 C C . PRO A 1 225 ? -6.025 -6.910 -4.398 1.00 92.81 225 PRO A C 1
ATOM 1795 O O . PRO A 1 225 ? -6.722 -7.466 -3.553 1.00 92.81 225 PRO A O 1
ATOM 1798 N N . PRO A 1 226 ? -6.507 -5.874 -5.115 1.00 93.94 226 PRO A N 1
ATOM 1799 C CA . PRO A 1 226 ? -7.814 -5.275 -4.830 1.00 93.94 226 PRO A CA 1
ATOM 1800 C C . PRO A 1 226 ? -8.981 -6.257 -4.970 1.00 93.94 226 PRO A C 1
ATOM 1802 O O . PRO A 1 226 ? -9.818 -6.356 -4.072 1.00 93.94 226 PRO A O 1
ATOM 1805 N N . GLN A 1 227 ? -8.996 -7.062 -6.037 1.00 93.75 227 GLN A N 1
ATOM 1806 C CA . GLN A 1 227 ? -10.018 -8.095 -6.225 1.00 93.75 227 GLN A CA 1
ATOM 1807 C C . GLN A 1 227 ? -9.964 -9.167 -5.127 1.00 93.75 227 GLN A C 1
ATOM 1809 O O . GLN A 1 227 ? -11.008 -9.598 -4.628 1.00 93.75 227 GLN A O 1
ATOM 1814 N N . VAL A 1 228 ? -8.762 -9.624 -4.756 1.00 95.31 228 VAL A N 1
ATOM 1815 C CA . VAL A 1 228 ? -8.601 -10.644 -3.709 1.00 95.31 228 VAL A CA 1
ATOM 1816 C C . VAL A 1 228 ? -9.002 -10.093 -2.347 1.00 95.31 228 VAL A C 1
ATOM 1818 O O . VAL A 1 228 ? -9.733 -10.770 -1.631 1.00 95.31 228 VAL A O 1
ATOM 1821 N N . LEU A 1 229 ? -8.600 -8.867 -2.009 1.00 96.50 229 LEU A N 1
ATOM 1822 C CA . LEU A 1 229 ? -8.995 -8.204 -0.770 1.00 96.50 229 LEU A CA 1
ATOM 1823 C C . LEU A 1 229 ? -10.515 -8.115 -0.660 1.00 96.50 229 LEU A C 1
ATOM 1825 O O . LEU A 1 229 ? -11.075 -8.542 0.345 1.00 96.50 229 LEU A O 1
ATOM 1829 N N . PHE A 1 230 ? -11.178 -7.623 -1.708 1.00 95.06 230 PHE A N 1
ATOM 1830 C CA . PHE A 1 230 ? -12.632 -7.488 -1.738 1.00 95.06 230 PHE A CA 1
ATOM 1831 C C . PHE A 1 230 ? -13.341 -8.828 -1.517 1.00 95.06 230 PHE A C 1
ATOM 1833 O O . PHE A 1 230 ? -14.315 -8.888 -0.771 1.00 95.06 230 PHE A O 1
ATOM 1840 N N . ASN A 1 231 ? -12.809 -9.913 -2.089 1.00 94.38 231 ASN A N 1
ATOM 1841 C CA . ASN A 1 231 ? -13.322 -11.270 -1.886 1.00 94.38 231 ASN A CA 1
ATOM 1842 C C . ASN A 1 231 ? -13.045 -11.829 -0.484 1.00 94.38 231 ASN A C 1
ATOM 1844 O O . ASN A 1 231 ? -13.809 -12.669 -0.014 1.00 94.38 231 ASN A O 1
ATOM 1848 N N . LEU A 1 232 ? -11.940 -11.434 0.155 1.00 95.50 232 LEU A N 1
ATOM 1849 C CA . LEU A 1 232 ? -11.593 -11.869 1.509 1.00 95.50 232 LEU A CA 1
ATOM 1850 C C . LEU A 1 232 ? -12.479 -11.191 2.554 1.00 95.50 232 LEU A C 1
ATOM 1852 O O . LEU A 1 232 ? -12.947 -11.871 3.459 1.00 95.50 232 LEU A O 1
ATOM 1856 N N . ILE A 1 233 ? -12.754 -9.893 2.397 1.00 92.50 233 ILE A N 1
ATOM 1857 C CA . ILE A 1 233 ? -13.613 -9.151 3.329 1.00 92.50 233 ILE A CA 1
ATOM 1858 C C . ILE A 1 233 ? -15.108 -9.443 3.125 1.00 92.50 233 ILE A C 1
ATOM 1860 O O . ILE A 1 233 ? -15.876 -9.277 4.055 1.00 92.50 233 ILE A O 1
ATOM 1864 N N . HIS A 1 234 ? -15.549 -9.889 1.943 1.00 83.00 234 HIS A N 1
ATOM 1865 C CA . HIS A 1 234 ? -16.964 -10.212 1.679 1.00 83.00 234 HIS A CA 1
ATOM 1866 C C . HIS A 1 234 ? -17.439 -11.581 2.202 1.00 83.00 234 HIS A C 1
ATOM 1868 O O . HIS A 1 234 ? -18.614 -11.911 2.029 1.00 83.00 234 HIS A O 1
ATOM 1874 N N . LYS A 1 235 ? -16.549 -12.408 2.757 1.00 62.25 235 LYS A N 1
ATOM 1875 C CA . LYS A 1 235 ? -16.876 -13.761 3.235 1.00 62.25 235 LYS A CA 1
ATOM 1876 C C . LYS A 1 235 ? -17.241 -13.777 4.709 1.00 62.25 235 LYS A C 1
ATOM 1878 O O . LYS A 1 235 ? -18.148 -14.571 5.043 1.00 62.25 235 LYS A O 1
#

pLDDT: mean 86.37, std 9.76, range [38.12, 97.94]

Foldseek 3Di:
DPLQWDADLLVRDIDGDCPLPQNPDVVDRPHPPALQSVLSVQLNVLVSCLLVPAPQNVVLVVLSVLLVVQQVQQADPVRDGVDDPRGDPVSVLSNQQSVQLNCVLADADDWPDDQPDDLVQKDWDDWDKAFDATDPNDDRQAIWTWTWMDGPNDITIHTHANNLLSQQLSLLVSCVSNVVRVHHHDDDGCPSRVVLVSVLCHQPVPDDSVQSSVLSRVLSNDSHSNVSSVVSSND

Secondary structure (DSSP, 8-state):
----EEEETTTTEEEEPTTSGGGS-TTS-----SHHHHHHHHHHHHHHHHHHHSHHHHHHHHHHHHHHHHHGGGB-TTS-B--GGGS-HHHHHHHHHHHHHHHHHHPPP---S-TT--GGGEEEEEEEEEEEEETTTTEEEEEEEEEEEEETTEEEEEEE-HHHHHHHHHHHHHHHHHHHTT--PPP--STTTTHHHHHHHHH-TT--HHHHHHHHHHHHTSSSHHHHHHHHHT-

Organism: NCBI:txid340190